Protein AF-A0A520EHG7-F1 (afdb_monomer_lite)

Secondary structure (DSSP, 8-state):
--HHHHHHHHHHHHHHHHHHHHHHHHHHHHHHHHHHHHHTTTHHHHHHHT-TTTHHHHHHHHHHHHHSTTSHHHHHHSTTSHHHHHHSTTSHHHHHHSTT-HHHHHHSTT-HHHHHHSTTSHHHHHHSTT-HHHHHHSTTSHHHHHHSTT-HHHHHHSTT-HHHHHHSTT-HHHHHHSTT-HHHHHHHHTT-

Structure (mmCIF, N/CA/C/O backbone):
data_AF-A0A520EHG7-F1
#
_entry.id   AF-A0A520EHG7-F1
#
loop_
_atom_site.group_PDB
_atom_site.id
_atom_site.type_symbol
_atom_site.label_atom_id
_atom_site.label_alt_id
_atom_site.label_comp_id
_atom_site.label_asym_id
_atom_site.label_entity_id
_atom_site.label_seq_id
_atom_site.pdbx_PDB_ins_code
_atom_site.Cartn_x
_atom_site.Cartn_y
_atom_site.Cartn_z
_atom_site.occupancy
_atom_site.B_iso_or_equiv
_atom_site.auth_seq_id
_atom_site.auth_comp_id
_atom_site.auth_asym_id
_atom_site.auth_atom_id
_atom_site.pdbx_PDB_model_num
ATOM 1 N N . MET A 1 1 ? 70.440 4.281 -5.803 1.00 51.75 1 MET A N 1
ATOM 2 C CA . MET A 1 1 ? 68.979 4.347 -5.574 1.00 51.75 1 MET A CA 1
ATOM 3 C C . MET A 1 1 ? 68.417 2.940 -5.574 1.00 51.75 1 MET A C 1
ATOM 5 O O . MET A 1 1 ? 68.637 2.225 -6.543 1.00 51.75 1 MET A O 1
ATOM 9 N N . ASN A 1 2 ? 67.761 2.521 -4.491 1.00 54.47 2 ASN A N 1
ATOM 10 C CA . ASN A 1 2 ? 67.258 1.156 -4.351 1.00 54.47 2 ASN A CA 1
ATOM 11 C C . ASN A 1 2 ? 65.838 1.064 -4.949 1.00 54.47 2 ASN A C 1
ATOM 13 O O . ASN A 1 2 ? 64.861 1.441 -4.308 1.00 54.47 2 ASN A O 1
ATOM 17 N N . TRP A 1 3 ? 65.739 0.635 -6.211 1.00 55.28 3 TRP A N 1
ATOM 18 C CA . TRP A 1 3 ? 64.500 0.620 -7.011 1.00 55.28 3 TRP A CA 1
ATOM 19 C C . TRP A 1 3 ? 63.417 -0.323 -6.459 1.00 55.28 3 TRP A C 1
ATOM 21 O O . TRP A 1 3 ? 62.228 -0.108 -6.677 1.00 55.28 3 TRP A O 1
ATOM 31 N N . VAL A 1 4 ? 63.813 -1.308 -5.651 1.00 60.25 4 VAL A N 1
ATOM 32 C CA . VAL A 1 4 ? 62.898 -2.218 -4.943 1.00 60.25 4 VAL A CA 1
ATOM 33 C C . VAL A 1 4 ? 62.058 -1.477 -3.891 1.00 60.25 4 VAL A C 1
ATOM 35 O O . VAL A 1 4 ? 60.888 -1.801 -3.676 1.00 60.25 4 VAL A O 1
ATOM 38 N N . SER A 1 5 ? 62.613 -0.429 -3.276 1.00 54.78 5 SER A N 1
ATOM 39 C CA . SER A 1 5 ? 61.904 0.403 -2.298 1.00 54.78 5 SER A CA 1
ATOM 40 C C . SER A 1 5 ? 60.810 1.254 -2.949 1.00 54.78 5 SER A C 1
ATOM 42 O O . SER A 1 5 ? 59.787 1.507 -2.323 1.00 54.78 5 SER A O 1
ATOM 44 N N . ALA A 1 6 ? 60.998 1.659 -4.212 1.00 57.53 6 ALA A N 1
ATOM 45 C CA . ALA A 1 6 ? 60.010 2.429 -4.969 1.00 57.53 6 ALA A CA 1
ATOM 46 C C . ALA A 1 6 ? 58.801 1.576 -5.386 1.00 57.53 6 ALA A C 1
ATOM 48 O O . ALA A 1 6 ? 57.673 2.055 -5.371 1.00 57.53 6 ALA A O 1
ATOM 49 N N . ILE A 1 7 ? 59.026 0.296 -5.698 1.00 60.66 7 ILE A N 1
ATOM 50 C CA . ILE A 1 7 ? 57.971 -0.626 -6.147 1.00 60.66 7 ILE A CA 1
ATOM 51 C C . ILE A 1 7 ? 57.133 -1.152 -4.967 1.00 60.66 7 ILE A C 1
ATOM 53 O O . ILE A 1 7 ? 55.943 -1.408 -5.118 1.00 60.66 7 ILE A O 1
ATOM 57 N N . THR A 1 8 ? 57.720 -1.285 -3.774 1.00 58.44 8 THR A N 1
ATOM 58 C CA . THR A 1 8 ? 57.039 -1.850 -2.587 1.00 58.44 8 THR A CA 1
ATOM 59 C C . THR A 1 8 ? 56.451 -0.801 -1.636 1.00 58.44 8 THR A C 1
ATOM 61 O O . THR A 1 8 ? 55.741 -1.153 -0.693 1.00 58.44 8 THR A O 1
ATOM 64 N N . LEU A 1 9 ? 56.695 0.488 -1.897 1.00 58.47 9 LEU A N 1
ATOM 65 C CA . LEU A 1 9 ? 56.133 1.625 -1.157 1.00 58.47 9 LEU A CA 1
ATOM 66 C C . LEU A 1 9 ? 54.590 1.617 -1.084 1.00 58.47 9 LEU A C 1
ATOM 68 O O . LEU A 1 9 ? 54.068 1.773 0.021 1.00 58.47 9 LEU A O 1
ATOM 72 N N . PRO A 1 10 ? 53.845 1.360 -2.182 1.00 59.03 10 PRO A N 1
ATOM 73 C CA . PRO A 1 10 ? 52.381 1.302 -2.143 1.00 59.03 10 PRO A CA 1
ATOM 74 C C . PRO A 1 10 ? 51.870 0.125 -1.308 1.00 59.03 10 PRO A C 1
ATOM 76 O O . PRO A 1 10 ? 50.911 0.263 -0.556 1.00 59.03 10 PRO A O 1
ATOM 79 N N . ALA A 1 11 ? 52.548 -1.023 -1.391 1.00 59.59 11 ALA A N 1
ATOM 80 C CA . ALA A 1 11 ? 52.178 -2.222 -0.646 1.00 59.59 11 ALA A CA 1
ATOM 81 C C . ALA A 1 11 ? 52.409 -2.056 0.866 1.00 59.59 11 ALA A C 1
ATOM 83 O O . ALA A 1 11 ? 51.578 -2.481 1.663 1.00 59.59 11 ALA A O 1
ATOM 84 N N . ARG A 1 12 ? 53.501 -1.395 1.277 1.00 57.28 12 ARG A N 1
ATOM 85 C CA . ARG A 1 12 ? 53.773 -1.101 2.696 1.00 57.28 12 ARG A CA 1
ATOM 86 C C . ARG A 1 12 ? 52.853 -0.026 3.266 1.00 57.28 12 ARG A C 1
ATOM 88 O O . ARG A 1 12 ? 52.431 -0.157 4.410 1.00 57.28 12 ARG A O 1
ATOM 95 N N . ALA A 1 13 ? 52.510 0.990 2.474 1.00 60.53 13 ALA A N 1
ATOM 96 C CA . ALA A 1 13 ? 51.496 1.969 2.854 1.00 60.53 13 ALA A CA 1
ATOM 97 C C . ALA A 1 13 ? 50.113 1.309 2.998 1.00 60.53 13 ALA A C 1
ATOM 99 O O . ALA A 1 13 ? 49.430 1.534 3.992 1.00 60.53 13 ALA A O 1
ATOM 100 N N . GLY A 1 14 ? 49.737 0.429 2.063 1.00 59.81 14 GLY A N 1
ATOM 101 C CA . GLY A 1 14 ? 48.492 -0.338 2.130 1.00 59.81 14 GLY A CA 1
ATOM 102 C C . GLY A 1 14 ? 48.426 -1.288 3.329 1.00 59.81 14 GLY A C 1
ATOM 103 O O . GLY A 1 14 ? 47.392 -1.362 3.985 1.00 59.81 14 GLY A O 1
ATOM 104 N N . LEU A 1 15 ? 49.532 -1.958 3.667 1.00 62.88 15 LEU A N 1
ATOM 105 C CA . LEU A 1 15 ? 49.604 -2.854 4.825 1.00 62.88 15 LEU A CA 1
ATOM 106 C C . LEU A 1 15 ? 49.505 -2.094 6.159 1.00 62.88 15 LEU A C 1
ATOM 108 O O . LEU A 1 15 ? 48.773 -2.524 7.042 1.00 62.88 15 LEU A O 1
ATOM 112 N N . ALA A 1 16 ? 50.158 -0.935 6.287 1.00 62.94 16 ALA A N 1
ATOM 113 C CA . ALA A 1 16 ? 50.050 -0.100 7.487 1.00 62.94 16 ALA A CA 1
ATOM 114 C C . ALA A 1 16 ? 48.622 0.439 7.701 1.00 62.94 16 ALA A C 1
ATOM 116 O O . ALA A 1 16 ? 48.133 0.491 8.828 1.00 62.94 16 ALA A O 1
ATOM 117 N N . ILE A 1 17 ? 47.927 0.799 6.616 1.00 60.31 17 ILE A N 1
ATOM 118 C CA . ILE A 1 17 ? 46.518 1.218 6.662 1.00 60.31 17 ILE A CA 1
ATOM 119 C C . ILE A 1 17 ? 45.611 0.031 7.025 1.00 60.31 17 ILE A C 1
ATOM 121 O O . ILE A 1 17 ? 44.672 0.192 7.805 1.00 60.31 17 ILE A O 1
ATOM 125 N N . ALA A 1 18 ? 45.906 -1.169 6.516 1.00 66.75 18 ALA A N 1
ATOM 126 C CA . ALA A 1 18 ? 45.165 -2.383 6.853 1.00 66.75 18 ALA A CA 1
ATOM 127 C C . ALA A 1 18 ? 45.317 -2.768 8.335 1.00 66.75 18 ALA A C 1
ATOM 129 O O . ALA A 1 18 ? 44.324 -3.099 8.977 1.00 66.75 18 ALA A O 1
ATOM 130 N N . GLU A 1 19 ? 46.518 -2.661 8.910 1.00 62.53 19 GLU A N 1
ATOM 131 C CA . GLU A 1 19 ? 46.744 -2.912 10.342 1.00 62.53 19 GLU A CA 1
ATOM 132 C C . GLU A 1 19 ? 45.990 -1.910 11.230 1.00 62.53 19 GLU A C 1
ATOM 134 O O . GLU A 1 19 ? 45.393 -2.300 12.235 1.00 62.53 19 GLU A O 1
ATOM 139 N N . GLN A 1 20 ? 45.919 -0.634 10.833 1.00 62.53 20 GLN A N 1
ATOM 140 C CA . GLN A 1 20 ? 45.105 0.355 11.548 1.00 62.53 20 GLN A CA 1
ATOM 141 C C . GLN A 1 20 ? 43.602 0.067 11.449 1.00 62.53 20 GLN A C 1
ATOM 143 O O . GLN A 1 20 ? 42.885 0.204 12.442 1.00 62.53 20 GLN A O 1
ATOM 148 N N . ALA A 1 21 ? 43.119 -0.380 10.287 1.00 62.81 21 ALA A N 1
ATOM 149 C CA . ALA A 1 21 ? 41.724 -0.778 10.111 1.00 62.81 21 ALA A CA 1
ATOM 150 C C . ALA A 1 21 ? 41.363 -2.011 10.958 1.00 62.81 21 ALA A C 1
ATOM 152 O O . ALA A 1 21 ? 40.279 -2.061 11.541 1.00 62.81 21 ALA A O 1
ATOM 153 N N . ILE A 1 22 ? 42.285 -2.971 11.088 1.00 74.19 22 ILE A N 1
ATOM 154 C CA . ILE A 1 22 ? 42.120 -4.154 11.944 1.00 74.19 22 ILE A CA 1
ATOM 155 C C . ILE A 1 22 ? 42.059 -3.752 13.422 1.00 74.19 22 ILE A C 1
ATOM 157 O O . ILE A 1 22 ? 41.182 -4.233 14.130 1.00 74.19 22 ILE A O 1
ATOM 161 N N . GLY A 1 23 ? 42.895 -2.818 13.885 1.00 74.44 23 GLY A N 1
ATOM 162 C CA . GLY A 1 23 ? 42.836 -2.330 15.269 1.00 74.44 23 GLY A CA 1
ATOM 163 C C . GLY A 1 23 ? 41.493 -1.675 15.624 1.00 74.44 23 GLY A C 1
ATOM 164 O O . GLY A 1 23 ? 40.934 -1.927 16.691 1.00 74.44 23 GLY A O 1
ATOM 165 N N . VAL A 1 24 ? 40.918 -0.887 14.708 1.00 70.44 24 VAL A N 1
ATOM 166 C CA . VAL A 1 24 ? 39.576 -0.298 14.884 1.00 70.44 24 VAL A CA 1
ATOM 167 C C . VAL A 1 24 ? 38.491 -1.377 14.861 1.00 70.44 24 VAL A C 1
ATOM 169 O O . VAL A 1 24 ? 37.557 -1.330 15.665 1.00 70.44 24 VAL A O 1
ATOM 172 N N . ALA A 1 25 ? 38.626 -2.378 13.989 1.00 70.25 25 ALA A N 1
ATOM 173 C CA . ALA A 1 25 ? 37.713 -3.513 13.932 1.00 70.25 25 ALA A CA 1
ATOM 174 C C . ALA A 1 25 ? 37.771 -4.369 15.206 1.00 70.25 25 ALA A C 1
ATOM 176 O O . ALA A 1 25 ? 36.729 -4.821 15.670 1.00 70.25 25 ALA A O 1
ATOM 177 N N . GLU A 1 26 ? 38.941 -4.554 15.818 1.00 75.81 26 GLU A N 1
ATOM 178 C CA . GLU A 1 26 ? 39.079 -5.265 17.092 1.00 75.81 26 GLU A CA 1
ATOM 179 C C . GLU A 1 26 ? 38.458 -4.493 18.254 1.00 75.81 26 GLU A C 1
ATOM 181 O O . GLU A 1 26 ? 37.798 -5.102 19.093 1.00 75.81 26 GLU A O 1
ATOM 186 N N . VAL A 1 27 ? 38.582 -3.163 18.286 1.00 80.00 27 VAL A N 1
ATOM 187 C CA . VAL A 1 27 ? 37.887 -2.328 19.280 1.00 80.00 27 VAL A CA 1
ATOM 188 C C . VAL A 1 27 ? 36.375 -2.419 19.089 1.00 80.00 27 VAL A C 1
ATOM 190 O O . VAL A 1 27 ? 35.650 -2.601 20.065 1.00 80.00 27 VAL A O 1
ATOM 193 N N . ALA A 1 28 ? 35.895 -2.366 17.845 1.00 70.50 28 ALA A N 1
ATOM 194 C CA . ALA A 1 28 ? 34.486 -2.578 17.528 1.00 70.50 28 ALA A CA 1
ATOM 195 C C . ALA A 1 28 ? 34.026 -3.993 17.913 1.00 70.50 28 ALA A C 1
ATOM 197 O O . ALA A 1 28 ? 32.944 -4.173 18.464 1.00 70.50 28 ALA A O 1
ATOM 198 N N . LEU A 1 29 ? 34.849 -5.017 17.694 1.00 75.44 29 LEU A N 1
ATOM 199 C CA . LEU A 1 29 ? 34.537 -6.391 18.074 1.00 75.44 29 LEU A CA 1
ATOM 200 C C . LEU A 1 29 ? 34.565 -6.573 19.596 1.00 75.44 29 LEU A C 1
ATOM 202 O O . LEU A 1 29 ? 33.752 -7.325 20.127 1.00 75.44 29 LEU A O 1
ATOM 206 N N . ALA A 1 30 ? 35.447 -5.877 20.312 1.00 73.69 30 ALA A N 1
ATOM 207 C CA . ALA A 1 30 ? 35.525 -5.884 21.767 1.00 73.69 30 ALA A CA 1
ATOM 208 C C . ALA A 1 30 ? 34.315 -5.183 22.395 1.00 73.69 30 ALA A C 1
ATOM 210 O O . ALA A 1 30 ? 33.718 -5.728 23.322 1.00 73.69 30 ALA A O 1
ATOM 211 N N . THR A 1 31 ? 33.885 -4.038 21.860 1.00 72.19 31 THR A N 1
ATOM 212 C CA . THR A 1 31 ? 32.650 -3.369 22.297 1.00 72.19 31 THR A CA 1
ATOM 213 C C . THR A 1 31 ? 31.422 -4.196 21.947 1.00 72.19 31 THR A C 1
ATOM 215 O O . THR A 1 31 ? 30.539 -4.338 22.787 1.00 72.19 31 THR A O 1
ATOM 218 N N . THR A 1 32 ? 31.400 -4.843 20.780 1.00 74.62 32 THR A N 1
ATOM 219 C CA . THR A 1 32 ? 30.328 -5.775 20.404 1.00 74.62 32 THR A CA 1
ATOM 220 C C . THR A 1 32 ? 30.314 -6.990 21.323 1.00 74.62 32 THR A C 1
ATOM 222 O O . THR A 1 32 ? 29.255 -7.357 21.806 1.00 74.62 32 THR A O 1
ATOM 225 N N . ARG A 1 33 ? 31.464 -7.595 21.652 1.00 70.81 33 ARG A N 1
ATOM 226 C CA . ARG A 1 33 ? 31.552 -8.702 22.619 1.00 70.81 33 ARG A CA 1
ATOM 227 C C . ARG A 1 33 ? 31.193 -8.268 24.030 1.00 70.81 33 ARG A C 1
ATOM 229 O O . ARG A 1 33 ? 30.622 -9.071 24.749 1.00 70.81 33 ARG A O 1
ATOM 236 N N . MET A 1 34 ? 31.485 -7.037 24.436 1.00 72.38 34 MET A N 1
ATOM 237 C CA . MET A 1 34 ? 31.111 -6.519 25.752 1.00 72.38 34 MET A CA 1
ATOM 238 C C . MET A 1 34 ? 29.613 -6.201 25.827 1.00 72.38 34 MET A C 1
ATOM 240 O O . MET A 1 34 ? 28.974 -6.533 26.825 1.00 72.38 34 MET A O 1
ATOM 244 N N . ALA A 1 35 ? 29.036 -5.663 24.749 1.00 65.31 35 ALA A N 1
ATOM 245 C CA . ALA A 1 35 ? 27.597 -5.487 24.554 1.00 65.31 35 ALA A CA 1
ATOM 246 C C . ALA A 1 35 ? 26.870 -6.837 24.464 1.00 65.31 35 ALA A C 1
ATOM 248 O O . ALA A 1 35 ? 25.775 -7.002 24.990 1.00 65.31 35 ALA A O 1
ATOM 249 N N . LEU A 1 36 ? 27.507 -7.836 23.852 1.00 65.00 36 LEU A N 1
ATOM 250 C CA . LEU A 1 36 ? 26.997 -9.195 23.766 1.00 65.00 36 LEU A CA 1
ATOM 251 C C . LEU A 1 36 ? 27.250 -9.976 25.052 1.00 65.00 36 LEU A C 1
ATOM 253 O O . LEU A 1 36 ? 26.494 -10.880 25.315 1.00 65.00 36 LEU A O 1
ATOM 257 N N . ALA A 1 37 ? 28.240 -9.653 25.882 1.00 61.59 37 ALA A N 1
ATOM 258 C CA . ALA A 1 37 ? 28.426 -10.256 27.204 1.00 61.59 37 ALA A CA 1
ATOM 259 C C . ALA A 1 37 ? 27.422 -9.681 28.213 1.00 61.59 37 ALA A C 1
ATOM 261 O O . ALA A 1 37 ? 26.859 -10.418 29.019 1.00 61.59 37 ALA A O 1
ATOM 262 N N . THR A 1 38 ? 27.119 -8.384 28.110 1.00 60.75 38 THR A N 1
ATOM 263 C CA . THR A 1 38 ? 25.999 -7.760 28.833 1.00 60.75 38 THR A CA 1
ATOM 264 C C . THR A 1 38 ? 24.645 -8.252 28.301 1.00 60.75 38 THR A C 1
ATOM 266 O O . THR A 1 38 ? 23.749 -8.540 29.096 1.00 60.75 38 THR A O 1
ATOM 269 N N . GLY A 1 39 ? 24.527 -8.477 26.987 1.00 51.03 39 GLY A N 1
ATOM 270 C CA . GLY A 1 39 ? 23.377 -9.087 26.308 1.00 51.03 39 GLY A CA 1
ATOM 271 C C . GLY A 1 39 ? 23.295 -10.621 26.374 1.00 51.03 39 GLY A C 1
ATOM 272 O O . GLY A 1 39 ? 22.226 -11.177 26.143 1.00 51.03 39 GLY A O 1
ATOM 273 N N . ALA A 1 40 ? 24.367 -11.329 26.743 1.00 49.19 40 ALA A N 1
ATOM 274 C CA . ALA A 1 40 ? 24.420 -12.790 26.892 1.00 49.19 40 ALA A CA 1
ATOM 275 C C . ALA A 1 40 ? 23.697 -13.248 28.158 1.00 49.19 40 ALA A C 1
ATOM 277 O O . ALA A 1 40 ? 23.303 -14.413 28.250 1.00 49.19 40 ALA A O 1
ATOM 278 N N . SER A 1 41 ? 23.378 -12.310 29.051 1.00 50.66 41 SER A N 1
ATOM 279 C CA . SER A 1 41 ? 22.285 -12.452 30.015 1.00 50.66 41 SER A CA 1
ATOM 280 C C . SER A 1 41 ? 20.964 -12.873 29.335 1.00 50.66 41 SER A C 1
ATOM 282 O O . SER A 1 41 ? 20.152 -13.556 29.948 1.00 50.66 41 SER A O 1
ATOM 284 N N . GLY A 1 42 ? 20.767 -12.541 28.052 1.00 50.22 42 GLY A N 1
ATOM 285 C CA . GLY A 1 42 ? 19.658 -12.989 27.200 1.00 50.22 42 GLY A CA 1
ATOM 286 C C . GLY A 1 42 ? 19.883 -14.335 26.492 1.00 50.22 42 GLY A C 1
ATOM 287 O O . GLY A 1 42 ? 18.917 -15.043 26.217 1.00 50.22 42 GLY A O 1
ATOM 288 N N . THR A 1 43 ? 21.132 -14.768 26.268 1.00 47.09 43 THR A N 1
ATOM 289 C CA . THR A 1 43 ? 21.425 -16.125 25.748 1.00 47.09 43 THR A CA 1
ATOM 290 C C . THR A 1 43 ? 21.258 -17.223 26.806 1.00 47.09 43 THR A C 1
ATOM 292 O O . THR A 1 43 ? 20.990 -18.372 26.467 1.00 47.09 43 THR A O 1
ATOM 295 N N . ALA A 1 44 ? 21.286 -16.868 28.095 1.00 52.31 44 ALA A N 1
ATOM 296 C CA . ALA A 1 44 ? 20.805 -17.741 29.168 1.00 52.31 44 ALA A CA 1
ATOM 297 C C . ALA A 1 44 ? 19.275 -17.972 29.108 1.00 52.31 44 ALA A C 1
ATOM 299 O O . ALA A 1 44 ? 18.768 -18.942 29.672 1.00 52.31 44 ALA A O 1
ATOM 300 N N . GLY A 1 45 ? 18.535 -17.106 28.403 1.00 53.31 45 GLY A N 1
ATOM 301 C CA . GLY A 1 45 ? 17.089 -17.215 28.201 1.00 53.31 45 GLY A CA 1
ATOM 302 C C . GLY A 1 45 ? 16.699 -18.298 27.196 1.00 53.31 45 GLY A C 1
ATOM 303 O O . GLY A 1 45 ? 15.774 -19.060 27.456 1.00 53.31 45 GLY A O 1
ATOM 304 N N . VAL A 1 46 ? 17.435 -18.453 26.087 1.00 52.62 46 VAL A N 1
ATOM 305 C CA . VAL A 1 46 ? 17.111 -19.462 25.052 1.00 52.62 46 VAL A CA 1
ATOM 306 C C . VAL A 1 46 ? 17.355 -20.902 25.509 1.00 52.62 46 VAL A C 1
ATOM 308 O O . VAL A 1 46 ? 16.596 -21.793 25.139 1.00 52.62 46 VAL A O 1
ATOM 311 N N . ALA A 1 47 ? 18.336 -21.135 26.386 1.00 53.84 47 ALA A N 1
ATOM 312 C CA . ALA A 1 47 ? 18.543 -22.444 27.013 1.00 53.84 47 ALA A CA 1
ATOM 313 C C . ALA A 1 47 ? 17.466 -22.777 28.066 1.00 53.84 47 ALA A C 1
ATOM 315 O O . ALA A 1 47 ? 17.164 -23.944 28.305 1.00 53.84 47 ALA A O 1
ATOM 316 N N . SER A 1 48 ? 16.860 -21.761 28.683 1.00 52.97 48 SER A N 1
ATOM 317 C CA . SER A 1 48 ? 15.820 -21.929 29.702 1.00 52.97 48 SER A CA 1
ATOM 318 C C . SER A 1 48 ? 14.395 -21.954 29.119 1.00 52.97 48 SER A C 1
ATOM 320 O O . SER A 1 48 ? 13.519 -22.613 29.677 1.00 52.97 48 SER A O 1
ATOM 322 N N . LEU A 1 49 ? 14.185 -21.388 27.925 1.00 53.72 49 LEU A N 1
ATOM 323 C CA . LEU A 1 49 ? 12.995 -21.602 27.086 1.00 53.72 49 LEU A CA 1
ATOM 324 C C . LEU A 1 49 ? 12.785 -23.086 26.722 1.00 53.72 49 LEU A C 1
ATOM 326 O O . LEU A 1 49 ? 11.649 -23.525 26.576 1.00 53.72 49 LEU A O 1
ATOM 330 N N . ALA A 1 50 ? 13.863 -23.873 26.634 1.00 55.84 50 ALA A N 1
ATOM 331 C CA . ALA A 1 50 ? 13.806 -25.321 26.418 1.00 55.84 50 ALA A CA 1
ATOM 332 C C . ALA A 1 50 ? 13.521 -26.129 27.704 1.00 55.84 50 ALA A C 1
ATOM 334 O O . ALA A 1 50 ? 13.298 -27.338 27.635 1.00 55.84 50 ALA A O 1
ATOM 335 N N . ASN A 1 51 ? 13.526 -25.488 28.880 1.00 53.34 51 ASN A N 1
ATOM 336 C CA . ASN A 1 51 ? 13.275 -26.140 30.160 1.00 53.34 51 ASN A CA 1
ATOM 337 C C . ASN A 1 51 ? 11.841 -25.827 30.642 1.00 53.34 51 ASN A C 1
ATOM 339 O O . ASN A 1 51 ? 11.593 -24.735 31.159 1.00 53.34 51 ASN A O 1
ATOM 343 N N . PRO A 1 52 ? 10.883 -26.769 30.550 1.00 56.00 52 PRO A N 1
ATOM 344 C CA . PRO A 1 52 ? 9.461 -26.503 30.803 1.00 56.00 52 PRO A CA 1
ATOM 345 C C . PRO A 1 52 ? 9.139 -26.100 32.254 1.00 56.00 52 PRO A C 1
ATOM 347 O O . PRO A 1 52 ? 8.047 -25.610 32.525 1.00 56.00 52 PRO A O 1
ATOM 350 N N . ARG A 1 53 ? 10.080 -26.276 33.195 1.00 57.03 53 ARG A N 1
ATOM 351 C CA . ARG A 1 53 ? 9.945 -25.836 34.597 1.00 57.03 53 ARG A CA 1
ATOM 352 C C . ARG A 1 53 ? 10.532 -24.447 34.887 1.00 57.03 53 ARG A C 1
ATOM 354 O O . ARG A 1 53 ? 10.166 -23.853 35.893 1.00 57.03 53 ARG A O 1
ATOM 361 N N . GLY A 1 54 ? 11.436 -23.946 34.041 1.00 59.34 54 GLY A N 1
ATOM 362 C CA . GLY A 1 54 ? 12.104 -22.645 34.209 1.00 59.34 54 GLY A CA 1
ATOM 363 C C . GLY A 1 54 ? 11.623 -21.576 33.224 1.00 59.34 54 GLY A C 1
ATOM 364 O O . GLY A 1 54 ? 11.562 -20.398 33.577 1.00 59.34 54 GLY A O 1
ATOM 365 N N . GLY A 1 55 ? 11.209 -21.991 32.023 1.00 68.81 55 GLY A N 1
ATOM 366 C CA . GLY A 1 55 ? 10.780 -21.096 30.952 1.00 68.81 55 GLY A CA 1
ATOM 367 C C . GLY A 1 55 ? 9.504 -20.320 31.269 1.00 68.81 55 GLY A C 1
ATOM 368 O O . GLY A 1 55 ? 9.407 -19.153 30.915 1.00 68.81 55 GLY A O 1
ATOM 369 N N . THR A 1 56 ? 8.548 -20.904 32.000 1.00 69.94 56 THR A N 1
ATOM 370 C CA . THR A 1 56 ? 7.301 -20.211 32.374 1.00 69.94 56 THR A CA 1
ATOM 371 C C . THR A 1 56 ? 7.547 -19.081 33.370 1.00 69.94 56 THR A C 1
ATOM 373 O O . THR A 1 56 ? 7.001 -17.995 33.197 1.00 69.94 56 THR A O 1
ATOM 376 N N . MET A 1 57 ? 8.417 -19.283 34.366 1.00 73.56 57 MET A N 1
ATOM 377 C CA . MET A 1 57 ? 8.797 -18.220 35.305 1.00 73.56 57 MET A CA 1
ATOM 378 C C . MET A 1 57 ? 9.622 -17.122 34.635 1.00 73.56 57 MET A C 1
ATOM 380 O O . MET A 1 57 ? 9.449 -15.955 34.968 1.00 73.56 57 MET A O 1
ATOM 384 N N . GLN A 1 58 ? 10.470 -17.465 33.666 1.00 74.62 58 GLN A N 1
ATOM 385 C CA . GLN A 1 58 ? 11.175 -16.466 32.863 1.00 74.62 58 GLN A CA 1
ATOM 386 C C . GLN A 1 58 ? 10.255 -15.699 31.915 1.00 74.62 58 GLN A C 1
ATOM 388 O O . GLN A 1 58 ? 10.419 -14.498 31.751 1.00 74.62 58 GLN A O 1
ATOM 393 N N . LEU A 1 59 ? 9.261 -16.361 31.324 1.00 75.38 59 LEU A N 1
ATOM 394 C CA . LEU A 1 59 ? 8.218 -15.698 30.545 1.00 75.38 59 LEU A CA 1
ATOM 395 C C . LEU A 1 59 ? 7.417 -14.745 31.430 1.00 75.38 59 LEU A C 1
ATOM 397 O O . LEU A 1 59 ? 7.170 -13.620 31.022 1.00 75.38 59 LEU A O 1
ATOM 401 N N . LEU A 1 60 ? 7.075 -15.151 32.654 1.00 78.62 60 LEU A N 1
ATOM 402 C CA . LEU A 1 60 ? 6.399 -14.300 33.635 1.00 78.62 60 LEU A CA 1
ATOM 403 C C . LEU A 1 60 ? 7.252 -13.093 34.044 1.00 78.62 60 LEU A C 1
ATOM 405 O O . LEU A 1 60 ? 6.733 -11.979 34.093 1.00 78.62 60 LEU A O 1
ATOM 409 N N . THR A 1 61 ? 8.553 -13.268 34.297 1.00 77.56 61 THR A N 1
ATOM 410 C CA . THR A 1 61 ? 9.434 -12.135 34.626 1.00 77.56 61 THR A CA 1
ATOM 411 C C . THR A 1 61 ? 9.672 -11.229 33.425 1.00 77.56 61 THR A C 1
ATOM 413 O O . THR A 1 61 ? 9.709 -10.012 33.584 1.00 77.56 61 THR A O 1
ATOM 416 N N . GLN A 1 62 ? 9.775 -11.780 32.219 1.00 73.44 62 GLN A N 1
ATOM 417 C CA . GLN A 1 62 ? 9.951 -11.008 30.994 1.00 73.44 62 GLN A CA 1
ATOM 418 C C . GLN A 1 62 ? 8.669 -10.270 30.595 1.00 73.44 62 GLN A C 1
ATOM 420 O O . GLN A 1 62 ? 8.739 -9.109 30.201 1.00 73.44 62 GLN A O 1
ATOM 425 N N . LEU A 1 63 ? 7.501 -10.887 30.781 1.00 76.56 63 LEU A N 1
ATOM 426 C CA . LEU A 1 63 ? 6.205 -10.231 30.629 1.00 76.56 63 LEU A CA 1
ATOM 427 C C . LEU A 1 63 ? 6.068 -9.103 31.656 1.00 76.56 63 LEU A C 1
ATOM 429 O O . LEU A 1 63 ? 5.792 -7.976 31.264 1.00 76.56 63 LEU A O 1
ATOM 433 N N . GLY A 1 64 ? 6.389 -9.361 32.928 1.00 76.62 64 GLY A N 1
ATOM 434 C CA . GLY A 1 64 ? 6.392 -8.345 33.985 1.00 76.62 64 GLY A CA 1
ATOM 435 C C . GLY A 1 64 ? 7.332 -7.166 33.701 1.00 76.62 64 GLY A C 1
ATOM 436 O O . GLY A 1 64 ? 6.997 -6.022 33.991 1.00 76.62 64 GLY A O 1
ATOM 437 N N . GLN A 1 65 ? 8.482 -7.416 33.070 1.00 73.44 65 GLN A N 1
ATOM 438 C CA . GLN A 1 65 ? 9.407 -6.369 32.621 1.00 73.44 65 GLN A CA 1
ATOM 439 C C . GLN A 1 65 ? 8.937 -5.607 31.377 1.00 73.44 65 GLN A C 1
ATOM 441 O O . GLN A 1 65 ? 9.449 -4.524 31.101 1.00 73.44 65 GLN A O 1
ATOM 446 N N . LEU A 1 66 ? 8.042 -6.170 30.568 1.00 70.88 66 LEU A N 1
ATOM 447 C CA . LEU A 1 66 ? 7.479 -5.481 29.407 1.00 70.88 66 LEU A CA 1
ATOM 448 C C . LEU A 1 66 ? 6.262 -4.649 29.810 1.00 70.88 66 LEU A C 1
ATOM 450 O O . LEU A 1 66 ? 6.104 -3.539 29.304 1.00 70.88 66 LEU A O 1
ATOM 454 N N . THR A 1 67 ? 5.452 -5.155 30.743 1.00 73.12 67 THR A N 1
ATOM 455 C CA . THR A 1 67 ? 4.239 -4.505 31.256 1.00 73.12 67 THR A CA 1
ATOM 456 C C . THR A 1 67 ? 4.500 -3.503 32.378 1.00 73.12 67 THR A C 1
ATOM 458 O O . THR A 1 67 ? 3.563 -2.836 32.791 1.00 73.12 67 THR A O 1
ATOM 461 N N . SER A 1 68 ? 5.731 -3.379 32.885 1.00 75.75 68 SER A N 1
ATOM 462 C CA . SER A 1 68 ? 6.074 -2.349 33.876 1.00 75.75 68 SER A CA 1
ATOM 463 C C . SER A 1 68 ? 5.876 -0.937 33.314 1.00 75.75 68 SER A C 1
ATOM 465 O O . SER A 1 68 ? 6.264 -0.688 32.169 1.00 75.75 68 SER A O 1
ATOM 467 N N . ASP A 1 69 ? 5.369 -0.017 34.136 1.00 65.31 69 ASP A N 1
ATOM 468 C CA . ASP A 1 69 ? 4.910 1.328 33.745 1.00 65.31 69 ASP A CA 1
ATOM 469 C C . ASP A 1 69 ? 5.940 2.166 32.962 1.00 65.31 69 ASP A C 1
ATOM 471 O O . ASP A 1 69 ? 5.577 2.883 32.031 1.00 65.31 69 ASP A O 1
ATOM 475 N N . ASP A 1 70 ? 7.236 2.018 33.253 1.00 68.12 70 ASP A N 1
ATOM 476 C CA . ASP A 1 70 ? 8.322 2.766 32.596 1.00 68.12 70 ASP A CA 1
ATOM 477 C C . ASP A 1 70 ? 8.791 2.177 31.250 1.00 68.12 70 ASP A C 1
ATOM 479 O O . ASP A 1 70 ? 9.670 2.729 30.583 1.00 68.12 70 ASP A O 1
ATOM 483 N N . ARG A 1 71 ? 8.233 1.045 30.815 1.00 77.62 71 ARG A N 1
ATOM 484 C CA . ARG A 1 71 ? 8.620 0.343 29.576 1.00 77.62 71 ARG A CA 1
ATOM 485 C C . ARG A 1 71 ? 7.590 0.561 28.473 1.00 77.62 71 ARG A C 1
ATOM 487 O O . ARG A 1 71 ? 6.548 1.164 28.690 1.00 77.62 71 ARG A O 1
ATOM 494 N N . ALA A 1 72 ? 7.897 0.097 27.262 1.00 72.50 72 ALA A N 1
ATOM 495 C CA . ALA A 1 72 ? 7.091 0.382 26.076 1.00 72.50 72 ALA A CA 1
ATOM 496 C C . ALA A 1 72 ? 5.613 -0.029 26.218 1.00 72.50 72 ALA A C 1
ATOM 498 O O . ALA A 1 72 ? 4.751 0.767 25.858 1.00 72.50 72 ALA A O 1
ATOM 499 N N . LEU A 1 73 ? 5.305 -1.218 26.764 1.00 76.69 73 LEU A N 1
ATOM 500 C CA . LEU A 1 73 ? 3.905 -1.622 26.951 1.00 76.69 73 LEU A CA 1
ATOM 501 C C . LEU A 1 73 ? 3.268 -0.914 28.148 1.00 76.69 73 LEU A C 1
ATOM 503 O O . LEU A 1 73 ? 2.154 -0.430 27.998 1.00 76.69 73 LEU A O 1
ATOM 507 N N . GLY A 1 74 ? 3.960 -0.775 29.284 1.00 78.31 74 GLY A N 1
ATOM 508 C CA . GLY A 1 74 ? 3.431 -0.029 30.436 1.00 78.31 74 GLY A CA 1
ATOM 509 C C . GLY A 1 74 ? 3.093 1.428 30.096 1.00 78.31 74 GLY A C 1
ATOM 510 O O . GLY A 1 74 ? 1.984 1.887 30.347 1.00 78.31 74 GLY A O 1
ATOM 511 N N . ASN A 1 75 ? 3.972 2.127 29.374 1.00 79.38 75 ASN A N 1
ATOM 512 C CA . ASN A 1 75 ? 3.709 3.483 28.882 1.00 79.38 75 ASN A CA 1
ATOM 513 C C . ASN A 1 75 ? 2.607 3.559 27.821 1.00 79.38 75 ASN A C 1
ATOM 515 O O . ASN A 1 75 ? 2.027 4.626 27.616 1.00 79.38 75 ASN A O 1
ATOM 519 N N . ALA A 1 76 ? 2.361 2.468 27.102 1.00 80.56 76 ALA A N 1
ATOM 520 C CA . ALA A 1 76 ? 1.307 2.406 26.108 1.00 80.56 76 ALA A CA 1
ATOM 521 C C . ALA A 1 76 ? -0.064 2.129 26.750 1.00 80.56 76 ALA A C 1
ATOM 523 O O . ALA A 1 76 ? -1.054 2.705 26.299 1.00 80.56 76 ALA A O 1
ATOM 524 N N . LEU A 1 77 ? -0.083 1.299 27.799 1.00 78.62 77 LEU A N 1
ATOM 525 C CA . LEU A 1 77 ? -1.246 0.852 28.574 1.00 78.62 77 LEU A CA 1
ATOM 526 C C . LEU A 1 77 ? -1.650 1.803 29.709 1.00 78.62 77 LEU A C 1
ATOM 528 O O . LEU A 1 77 ? -2.760 1.677 30.213 1.00 78.62 77 LEU A O 1
ATOM 532 N N . LYS A 1 78 ? -0.776 2.724 30.133 1.00 82.88 78 LYS A N 1
ATOM 533 C CA . LYS A 1 78 ? -1.115 3.721 31.158 1.00 82.88 78 LYS A CA 1
ATOM 534 C C . LYS A 1 78 ? -2.309 4.578 30.740 1.00 82.88 78 LYS A C 1
ATOM 536 O O . LYS A 1 78 ? -2.521 4.810 29.550 1.00 82.88 78 LYS A O 1
ATOM 541 N N . GLU A 1 79 ? -3.004 5.129 31.729 1.00 77.69 79 GLU A N 1
ATOM 542 C CA . GLU A 1 79 ? -4.121 6.053 31.523 1.00 77.69 79 GLU A CA 1
ATOM 543 C C . GLU A 1 79 ? -3.686 7.270 30.679 1.00 77.69 79 GLU A C 1
ATOM 545 O O . GLU A 1 79 ? -2.666 7.916 30.948 1.00 77.69 79 GLU A O 1
ATOM 550 N N . GLY A 1 80 ? -4.410 7.539 29.591 1.00 78.12 80 GLY A N 1
ATOM 551 C CA . GLY A 1 80 ? -4.067 8.548 28.582 1.00 78.12 80 GLY A CA 1
ATOM 552 C C . GLY A 1 80 ? -2.952 8.140 27.605 1.00 78.12 80 GLY A C 1
ATOM 553 O O . GLY A 1 80 ? -2.574 8.920 26.721 1.00 78.12 80 GLY A O 1
ATOM 554 N N . GLY A 1 81 ? -2.423 6.923 27.727 1.00 84.62 81 GLY A N 1
ATOM 555 C CA . GLY A 1 81 ? -1.458 6.324 26.813 1.00 84.62 81 GLY A CA 1
ATOM 556 C C . GLY A 1 81 ? -2.016 6.126 25.395 1.00 84.62 81 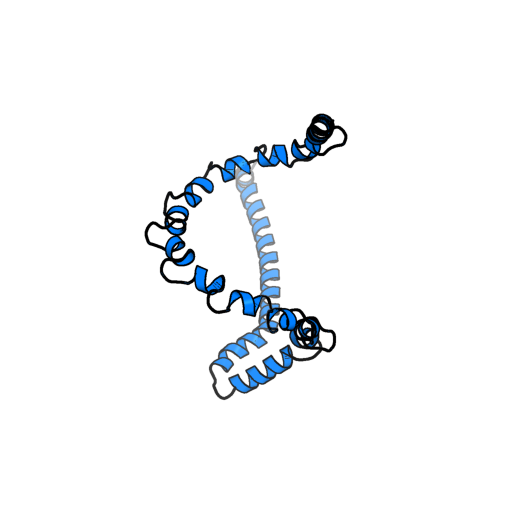GLY A C 1
ATOM 557 O O . GLY A 1 81 ? -3.213 6.272 25.141 1.00 84.62 81 GLY A O 1
ATOM 558 N N . PRO A 1 82 ? -1.158 5.852 24.399 1.00 85.69 82 PRO A N 1
ATOM 559 C CA . PRO A 1 82 ? -1.599 5.601 23.030 1.00 85.69 82 PRO A CA 1
ATOM 560 C C . PRO A 1 82 ? -2.517 4.376 22.898 1.00 85.69 82 PRO A C 1
ATOM 562 O O . PRO A 1 82 ? -3.495 4.472 22.163 1.00 85.69 82 PRO A O 1
ATOM 565 N N . LEU A 1 83 ? -2.256 3.259 23.596 1.00 84.12 83 LEU A N 1
ATOM 566 C CA . LEU A 1 83 ? -3.163 2.101 23.543 1.00 84.12 83 LEU A CA 1
ATOM 567 C C . LEU A 1 83 ? -4.452 2.382 24.308 1.00 84.12 83 LEU A C 1
ATOM 569 O O . LEU A 1 83 ? -5.521 2.061 23.801 1.00 84.12 83 LEU A O 1
ATOM 573 N N . ASP A 1 84 ? -4.355 3.042 25.462 1.00 83.62 84 ASP A N 1
ATOM 574 C CA . ASP A 1 84 ? -5.524 3.454 26.240 1.00 83.62 84 ASP A CA 1
ATOM 575 C C . ASP A 1 84 ? -6.466 4.340 25.406 1.00 83.62 84 ASP A C 1
ATOM 577 O O . ASP A 1 84 ? -7.648 4.054 25.294 1.00 83.62 84 ASP A O 1
ATOM 581 N N . ARG A 1 85 ? -5.946 5.324 24.658 1.00 84.75 85 ARG A N 1
ATOM 582 C CA . ARG A 1 85 ? -6.759 6.152 23.742 1.00 84.75 85 ARG A CA 1
ATOM 583 C C . ARG A 1 85 ? -7.312 5.405 22.526 1.00 84.75 85 ARG A C 1
ATOM 585 O O . ARG A 1 85 ? -8.360 5.785 22.007 1.00 84.75 85 ARG A O 1
ATOM 592 N N . LEU A 1 86 ? -6.604 4.392 22.028 1.00 88.25 86 LEU A N 1
ATOM 593 C CA . LEU A 1 86 ? -7.084 3.567 20.915 1.00 88.25 86 LEU A CA 1
ATOM 594 C C . LEU A 1 86 ? -8.255 2.674 21.342 1.00 88.25 86 LEU A C 1
ATOM 596 O O . LEU A 1 86 ? -9.183 2.501 20.550 1.00 88.25 86 LEU A O 1
ATOM 600 N N . LEU A 1 87 ? -8.185 2.133 22.562 1.00 86.38 87 LEU A N 1
ATOM 601 C CA . LEU A 1 87 ? -9.143 1.190 23.146 1.00 86.38 87 LEU A CA 1
ATOM 602 C C . LEU A 1 87 ? -10.235 1.861 23.990 1.00 86.38 87 LEU A C 1
ATOM 604 O O . LEU A 1 87 ? -11.224 1.211 24.318 1.00 86.38 87 LEU A O 1
ATOM 608 N N . ALA A 1 88 ? -10.070 3.136 24.346 1.00 85.69 88 ALA A N 1
ATOM 609 C CA . ALA A 1 88 ? -11.072 3.908 25.064 1.00 85.69 88 ALA A CA 1
ATOM 610 C C . ALA A 1 88 ? -12.395 3.965 24.291 1.00 85.69 88 ALA A C 1
ATOM 612 O O . ALA A 1 88 ? -12.431 3.884 23.061 1.00 85.69 88 ALA A O 1
ATOM 613 N N . GLN A 1 89 ? -13.486 4.180 25.025 1.00 81.50 89 GLN A N 1
ATOM 614 C CA . GLN A 1 89 ? -14.808 4.378 24.441 1.00 81.50 89 GLN A CA 1
ATOM 615 C C . GLN A 1 89 ? -14.807 5.610 23.519 1.00 81.50 89 GLN A C 1
ATOM 617 O O . GLN A 1 89 ? -14.344 6.690 23.892 1.00 81.50 89 GLN A O 1
ATOM 622 N N . GLY A 1 90 ? -15.282 5.442 22.287 1.00 79.50 90 GLY A N 1
ATOM 623 C CA . GLY A 1 90 ? -15.177 6.431 21.216 1.00 79.50 90 GLY A CA 1
ATOM 624 C C . GLY A 1 90 ? -13.778 6.565 20.597 1.00 79.50 90 GLY A C 1
ATOM 625 O O . GLY A 1 90 ? -13.573 7.468 19.775 1.00 79.50 90 GLY A O 1
ATOM 626 N N . GLY A 1 91 ? -12.831 5.700 20.970 1.00 85.56 91 GLY A N 1
ATOM 627 C CA . GLY A 1 91 ? -11.501 5.559 20.382 1.00 85.56 91 GLY A CA 1
ATOM 628 C C . GLY A 1 91 ? -11.531 4.922 18.991 1.00 85.56 91 GLY A C 1
ATOM 629 O O . GLY A 1 91 ? -12.584 4.585 18.453 1.00 85.56 91 GLY A O 1
ATOM 630 N N . VAL A 1 92 ? -10.362 4.780 18.364 1.00 89.00 92 VAL A N 1
ATOM 631 C CA . VAL A 1 92 ? -10.271 4.269 16.982 1.00 89.00 92 VAL A CA 1
ATOM 632 C C . VAL A 1 92 ? -10.762 2.828 16.895 1.00 89.00 92 VAL A C 1
ATOM 634 O O . VAL A 1 92 ? -11.522 2.508 15.988 1.00 89.00 92 VAL A O 1
ATOM 637 N N . VAL A 1 93 ? -10.358 1.968 17.833 1.00 87.56 93 VAL A N 1
ATOM 638 C CA . VAL A 1 93 ? -10.766 0.557 17.827 1.00 87.56 93 VAL A CA 1
ATOM 639 C C . VAL A 1 93 ? -12.266 0.446 18.076 1.00 87.56 93 VAL A C 1
ATOM 641 O O . VAL A 1 93 ? -12.944 -0.261 17.336 1.00 87.56 93 VAL A O 1
ATOM 644 N N . ASP A 1 94 ? -12.793 1.207 19.036 1.00 85.62 94 ASP A N 1
ATOM 645 C CA . ASP A 1 94 ? -14.224 1.244 19.348 1.00 85.62 94 ASP A CA 1
ATOM 646 C C . ASP A 1 94 ? -15.059 1.681 18.130 1.00 85.62 94 ASP A C 1
ATOM 648 O O . ASP A 1 94 ? -15.983 0.986 17.736 1.00 85.62 94 ASP A O 1
ATOM 652 N N . ARG A 1 95 ? -14.667 2.745 17.413 1.00 86.06 95 ARG A N 1
ATOM 653 C CA . ARG A 1 95 ? -15.366 3.185 16.182 1.00 86.06 95 ARG A CA 1
ATOM 654 C C . ARG A 1 95 ? -15.242 2.217 15.010 1.00 86.06 95 ARG A C 1
ATOM 656 O O . ARG A 1 95 ? -16.108 2.176 14.142 1.00 86.06 95 ARG A O 1
ATOM 663 N N . LEU A 1 96 ? -14.120 1.509 14.916 1.00 89.31 96 LEU A N 1
ATOM 664 C CA . LEU A 1 96 ? -13.918 0.517 13.866 1.00 89.31 96 LEU A CA 1
ATOM 665 C C . LEU A 1 96 ? -14.780 -0.727 14.111 1.00 89.31 96 LEU A C 1
ATOM 667 O O . LEU A 1 96 ? -15.252 -1.308 13.137 1.00 89.31 96 LEU A O 1
ATOM 671 N N . THR A 1 97 ? -14.969 -1.107 15.379 1.00 85.69 97 THR A N 1
ATOM 672 C CA . THR A 1 97 ? -15.652 -2.339 15.821 1.00 85.69 97 THR A CA 1
ATOM 673 C C . THR A 1 97 ? -17.087 -2.133 16.313 1.00 85.69 97 THR A C 1
ATOM 675 O O . THR A 1 97 ? -17.759 -3.115 16.611 1.00 85.69 97 THR A O 1
ATOM 678 N N . SER A 1 98 ? -17.571 -0.891 16.392 1.00 85.38 98 SER A N 1
ATOM 679 C CA . SER A 1 98 ? -18.957 -0.582 16.754 1.00 85.38 98 SER A CA 1
ATOM 680 C C . SER A 1 98 ? -19.952 -1.156 15.741 1.00 85.38 98 SER A C 1
ATOM 682 O O . SER A 1 98 ? -19.591 -1.426 14.593 1.00 85.38 98 SER A O 1
ATOM 684 N N . GLU A 1 99 ? -21.230 -1.252 16.126 1.00 78.81 99 GLU A N 1
ATOM 685 C CA . GLU A 1 99 ? -22.317 -1.452 15.157 1.00 78.81 99 GLU A CA 1
ATOM 686 C C . GLU A 1 99 ? -22.225 -0.382 14.054 1.00 78.81 99 GLU A C 1
ATOM 688 O O . GLU A 1 99 ? -21.975 0.794 14.332 1.00 78.81 99 GLU A O 1
ATOM 693 N N . ASP A 1 100 ? -22.319 -0.817 12.795 1.00 77.44 100 ASP A N 1
ATOM 694 C CA . ASP A 1 100 ? -22.078 -0.016 11.581 1.00 77.44 100 ASP A CA 1
ATOM 695 C C . ASP A 1 100 ? -20.671 0.603 11.438 1.00 77.44 100 ASP A C 1
ATOM 697 O O . ASP A 1 100 ? -20.418 1.419 10.539 1.00 77.44 100 ASP A O 1
ATOM 701 N N . GLY A 1 101 ? -19.726 0.181 12.278 1.00 84.19 101 GLY A N 1
ATOM 702 C CA . GLY A 1 101 ? -18.315 0.524 12.181 1.00 84.19 101 GLY A CA 1
ATOM 703 C C . GLY A 1 101 ? -17.705 0.060 10.859 1.00 84.19 101 GLY A C 1
ATOM 704 O O . GLY A 1 101 ? -18.224 -0.808 10.151 1.00 84.19 101 GLY A O 1
ATOM 705 N N . THR A 1 102 ? -16.574 0.651 10.482 1.00 87.94 102 THR A N 1
ATOM 706 C CA . THR A 1 102 ? -15.942 0.357 9.189 1.00 87.94 102 THR A CA 1
ATOM 707 C C . THR A 1 102 ? -15.539 -1.110 9.059 1.00 87.94 102 THR A C 1
ATOM 709 O O . THR A 1 102 ? -15.637 -1.646 7.960 1.00 87.94 102 THR A O 1
ATOM 712 N N . LEU A 1 103 ? -15.110 -1.769 10.146 1.00 87.75 103 LEU A N 1
ATOM 713 C CA . LEU A 1 103 ? -14.784 -3.198 10.102 1.00 87.75 103 LEU A CA 1
ATOM 714 C C . LEU A 1 103 ? -16.042 -4.046 9.949 1.00 87.75 103 LEU A C 1
ATOM 716 O O . LEU A 1 103 ? -16.055 -4.916 9.084 1.00 87.75 103 LEU A O 1
ATOM 720 N N . GLU A 1 104 ? -17.100 -3.752 10.706 1.00 86.00 104 GLU A N 1
ATOM 721 C CA . GLU A 1 104 ? -18.376 -4.469 10.600 1.00 86.00 104 GLU A CA 1
ATOM 722 C C . GLU A 1 104 ? -18.942 -4.362 9.178 1.00 86.00 104 GLU A C 1
ATOM 724 O O . GLU A 1 104 ? -19.286 -5.362 8.565 1.00 86.00 104 GLU A O 1
ATOM 729 N N . ARG A 1 105 ? -18.924 -3.171 8.568 1.00 85.44 105 ARG A N 1
ATOM 730 C CA . ARG A 1 105 ? -19.376 -2.967 7.178 1.00 85.44 105 ARG A CA 1
ATOM 731 C C . ARG A 1 105 ? -18.499 -3.648 6.129 1.00 85.44 105 ARG A C 1
ATOM 733 O O . ARG A 1 105 ? -18.970 -3.930 5.029 1.00 85.44 105 ARG A O 1
ATOM 740 N N . LEU A 1 106 ? -17.212 -3.830 6.418 1.00 90.25 106 LEU A N 1
ATOM 741 C CA . LEU A 1 106 ? -16.287 -4.521 5.520 1.00 90.25 106 LEU A CA 1
ATOM 742 C C . LEU A 1 106 ? -16.483 -6.039 5.572 1.00 90.25 106 LEU A C 1
ATOM 744 O O . LEU A 1 106 ? -16.380 -6.689 4.529 1.00 90.25 106 LEU A O 1
ATOM 748 N N . LEU A 1 107 ? -16.742 -6.560 6.773 1.00 87.94 107 LEU A N 1
ATOM 749 C CA . LEU A 1 107 ? -16.863 -7.981 7.103 1.00 87.94 107 LEU A CA 1
ATOM 750 C C . LEU A 1 107 ? -18.309 -8.493 7.082 1.00 87.94 107 LEU A C 1
ATOM 752 O O . LEU A 1 107 ? -18.516 -9.700 7.189 1.00 87.94 107 LEU A O 1
ATOM 756 N N . SER A 1 108 ? -19.294 -7.603 6.953 1.00 87.56 108 SER A N 1
ATOM 757 C CA . SER A 1 108 ? -20.704 -7.971 6.902 1.00 87.56 108 SER A CA 1
ATOM 758 C C . SER A 1 108 ? -20.998 -8.894 5.714 1.00 87.56 108 SER A C 1
ATOM 760 O O . SER A 1 108 ? -20.288 -8.849 4.703 1.00 87.56 108 SER A O 1
ATOM 762 N N . PRO A 1 109 ? -22.058 -9.717 5.795 1.00 84.62 109 PRO A N 1
ATOM 763 C CA . PRO A 1 109 ? -22.463 -10.575 4.688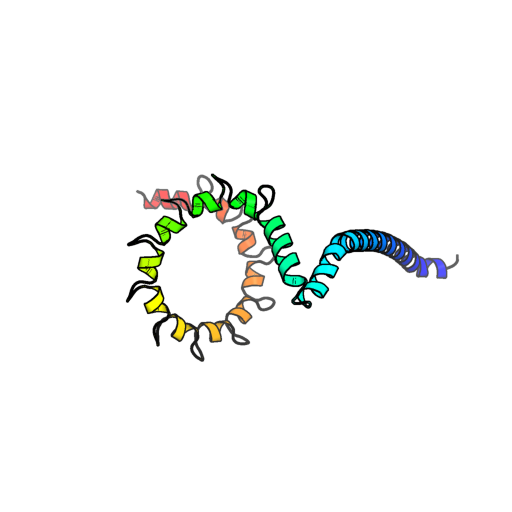 1.00 84.62 109 PRO A CA 1
ATOM 764 C C . PRO A 1 109 ? -22.721 -9.777 3.401 1.00 84.62 109 PRO A C 1
ATOM 766 O O . PRO A 1 109 ? -23.490 -8.814 3.391 1.00 84.62 109 PRO A O 1
ATOM 769 N N . GLY A 1 110 ? -22.077 -10.171 2.305 1.00 82.19 110 GLY A N 1
ATOM 770 C CA . GLY A 1 110 ? -22.071 -9.449 1.028 1.00 82.19 110 GLY A CA 1
ATOM 771 C C . GLY A 1 110 ? -21.161 -8.213 1.003 1.00 82.19 110 GLY A C 1
ATOM 772 O O . GLY A 1 110 ? -21.173 -7.454 0.029 1.00 82.19 110 GLY A O 1
ATOM 773 N N . GLY A 1 111 ? -20.375 -8.002 2.057 1.00 87.75 111 GLY A N 1
ATOM 774 C CA . GLY A 1 111 ? -19.442 -6.899 2.201 1.00 87.75 111 GLY A CA 1
ATOM 775 C C . GLY A 1 111 ? -18.266 -6.974 1.218 1.00 87.75 111 GLY A C 1
ATOM 776 O O . GLY A 1 111 ? -18.037 -7.989 0.550 1.00 87.75 111 GLY A O 1
ATOM 777 N N . PRO A 1 112 ? -17.481 -5.889 1.100 1.00 90.50 112 PRO A N 1
ATOM 778 C CA . PRO A 1 112 ? -16.330 -5.833 0.206 1.00 90.50 112 PRO A CA 1
ATOM 779 C C . PRO A 1 112 ? -15.324 -6.964 0.426 1.00 90.50 112 PRO A C 1
ATOM 781 O O . PRO A 1 112 ? -14.813 -7.496 -0.556 1.00 90.50 112 PRO A O 1
ATOM 784 N N . VAL A 1 113 ? -15.057 -7.349 1.679 1.00 90.19 113 VAL A N 1
ATOM 785 C CA . VAL A 1 113 ? -14.095 -8.417 1.996 1.00 90.19 113 VAL A CA 1
ATOM 786 C C . VAL A 1 113 ? -14.596 -9.757 1.467 1.00 90.19 113 VAL A C 1
ATOM 788 O O . VAL A 1 113 ? -13.862 -10.431 0.746 1.00 90.19 113 VAL A O 1
ATOM 791 N N . GLU A 1 114 ? -15.860 -10.098 1.730 1.00 88.50 114 GLU A N 1
ATOM 792 C CA . GLU A 1 114 ? -16.471 -11.322 1.207 1.00 88.50 114 GLU A CA 1
ATOM 793 C C . GLU A 1 114 ? -16.487 -11.323 -0.324 1.00 88.50 114 GLU A C 1
ATOM 795 O O . GLU A 1 114 ? -16.101 -12.310 -0.934 1.00 88.50 114 GLU A O 1
ATOM 800 N N . ARG A 1 115 ? -16.824 -10.204 -0.980 1.00 88.69 115 ARG A N 1
ATOM 801 C CA . ARG A 1 115 ? -16.828 -10.125 -2.452 1.00 88.69 115 ARG A CA 1
ATOM 802 C C . ARG A 1 115 ? -15.438 -10.282 -3.070 1.00 88.69 115 ARG A C 1
ATOM 804 O O . ARG A 1 115 ? -15.320 -10.797 -4.179 1.00 88.69 115 ARG A O 1
ATOM 811 N N . ILE A 1 116 ? -14.399 -9.786 -2.399 1.00 92.25 116 ILE A N 1
ATOM 812 C CA . ILE A 1 116 ? -13.015 -9.910 -2.866 1.00 92.25 116 ILE A CA 1
ATOM 813 C C . ILE A 1 116 ? -12.541 -11.365 -2.732 1.00 92.25 116 ILE A C 1
ATOM 815 O O . ILE A 1 116 ? -11.905 -11.860 -3.662 1.00 92.25 116 ILE A O 1
ATOM 819 N N . LEU A 1 117 ? -12.866 -12.020 -1.612 1.00 89.50 117 LEU A N 1
ATOM 820 C CA . LEU A 1 117 ? -12.474 -13.396 -1.269 1.00 89.50 117 LEU A CA 1
ATOM 821 C C . LEU A 1 117 ? -13.418 -14.477 -1.822 1.00 89.50 117 LEU A C 1
ATOM 823 O O . LEU A 1 117 ? -13.114 -15.662 -1.710 1.00 89.50 117 LEU A O 1
ATOM 827 N N . ALA A 1 118 ? -14.571 -14.094 -2.370 1.00 89.38 118 ALA A N 1
ATOM 828 C CA . ALA A 1 118 ? -15.536 -15.030 -2.925 1.00 89.38 118 ALA A CA 1
ATOM 829 C C . ALA A 1 118 ? -14.918 -15.833 -4.085 1.00 89.38 118 ALA A C 1
ATOM 831 O O . ALA A 1 118 ? -14.125 -15.275 -4.849 1.00 89.38 118 ALA A O 1
ATOM 832 N N . PRO A 1 119 ? -15.336 -17.097 -4.284 1.00 86.56 119 PRO A N 1
ATOM 833 C CA . PRO A 1 119 ? -14.876 -17.914 -5.400 1.00 86.56 119 PRO A CA 1
ATOM 834 C C . PRO A 1 119 ? -15.070 -17.221 -6.756 1.00 86.56 119 PRO A C 1
ATOM 836 O O . PRO A 1 119 ? -16.167 -16.763 -7.087 1.00 86.56 119 PRO A O 1
ATOM 839 N N . GLY A 1 120 ? -14.004 -17.131 -7.553 1.00 84.19 120 GLY A N 1
ATOM 840 C CA . GLY A 1 120 ? -13.991 -16.412 -8.835 1.00 84.19 120 GLY A CA 1
ATOM 841 C C . GLY A 1 120 ? -14.014 -14.880 -8.708 1.00 84.19 120 GLY A C 1
ATOM 842 O O . GLY A 1 120 ? -14.210 -14.167 -9.708 1.00 84.19 120 GLY A O 1
ATOM 843 N N . GLY A 1 121 ? -13.828 -14.374 -7.490 1.00 88.94 121 GLY A N 1
ATOM 844 C CA . GLY A 1 121 ? -13.713 -12.966 -7.155 1.00 88.94 121 GLY A CA 1
ATOM 845 C C . GLY A 1 121 ? -12.396 -12.334 -7.626 1.00 88.94 121 GLY A C 1
ATOM 846 O O . GLY A 1 121 ? -11.562 -12.975 -8.267 1.00 88.94 121 GLY A O 1
ATOM 847 N N . PRO A 1 122 ? -12.203 -11.035 -7.349 1.00 91.44 122 PRO A N 1
ATOM 848 C CA . PRO A 1 122 ? -10.996 -10.302 -7.710 1.00 91.44 122 PRO A CA 1
ATOM 849 C C . PRO A 1 122 ? -9.691 -10.945 -7.230 1.00 91.44 122 PRO A C 1
ATOM 851 O O . PRO A 1 122 ? -8.752 -10.988 -8.021 1.00 91.44 122 PRO A O 1
ATOM 854 N N . LEU A 1 123 ? -9.623 -11.442 -5.983 1.00 90.56 123 LEU A N 1
ATOM 855 C CA . LEU A 1 123 ? -8.415 -12.117 -5.487 1.00 90.56 123 LEU A CA 1
ATOM 856 C C . LEU A 1 123 ? -8.153 -13.398 -6.277 1.00 90.56 123 LEU A C 1
ATOM 858 O O . LEU A 1 123 ? -7.061 -13.552 -6.810 1.00 90.56 123 LEU A O 1
ATOM 862 N N . ASP A 1 124 ? -9.160 -14.255 -6.448 1.00 89.12 124 ASP A N 1
ATOM 863 C CA . ASP A 1 124 ? -9.018 -15.491 -7.225 1.00 89.12 124 ASP A CA 1
ATOM 864 C C . ASP A 1 124 ? -8.537 -15.231 -8.654 1.00 89.12 124 ASP A C 1
ATOM 866 O O . ASP A 1 124 ? -7.642 -15.911 -9.134 1.00 89.12 124 ASP A O 1
ATOM 870 N N . ARG A 1 125 ? -9.073 -14.216 -9.342 1.00 88.44 125 ARG A N 1
ATOM 871 C CA . ARG A 1 125 ? -8.620 -13.855 -10.701 1.00 88.44 125 ARG A CA 1
ATOM 872 C C . ARG A 1 125 ? -7.201 -13.309 -10.725 1.00 88.44 125 ARG A C 1
ATOM 874 O O . ARG A 1 125 ? -6.507 -13.449 -11.727 1.00 88.44 125 ARG A O 1
ATOM 881 N N . LEU A 1 126 ? -6.806 -12.621 -9.659 1.00 91.31 126 LEU A N 1
ATOM 882 C CA . LEU A 1 126 ? -5.483 -12.038 -9.543 1.00 91.31 126 LEU A CA 1
ATOM 883 C C . LEU A 1 126 ? -4.423 -13.124 -9.310 1.00 91.31 126 LEU A C 1
ATOM 885 O O . LEU A 1 126 ? -3.346 -13.031 -9.894 1.00 91.31 126 LEU A O 1
ATOM 889 N N . LEU A 1 127 ? -4.755 -14.131 -8.495 1.00 89.62 127 LEU A N 1
ATOM 890 C CA . LEU A 1 127 ? -3.918 -15.285 -8.147 1.00 89.62 127 LEU A CA 1
ATOM 891 C C . LEU A 1 127 ? -4.123 -16.517 -9.048 1.00 89.62 127 LEU A C 1
ATOM 893 O O . LEU A 1 127 ? -3.482 -17.538 -8.817 1.00 89.62 127 LEU A O 1
ATOM 897 N N . ALA A 1 128 ? -5.016 -16.449 -10.036 1.00 88.81 128 ALA A N 1
ATOM 898 C CA . ALA A 1 128 ? -5.230 -17.532 -10.990 1.00 88.81 128 ALA A CA 1
ATOM 899 C C . ALA A 1 128 ? -3.949 -17.843 -11.779 1.00 88.81 128 ALA A C 1
ATOM 901 O O . ALA A 1 128 ? -3.109 -16.963 -11.971 1.00 88.81 128 ALA A O 1
ATOM 902 N N . GLU A 1 129 ? -3.855 -19.076 -12.277 1.00 83.94 129 GLU A N 1
ATOM 903 C CA . GLU A 1 129 ? -2.819 -19.493 -13.226 1.00 83.94 129 GLU A CA 1
ATOM 904 C C . GLU A 1 129 ? -2.906 -18.619 -14.494 1.00 83.94 129 GLU A C 1
ATOM 906 O O . GLU A 1 129 ? -4.005 -18.356 -14.995 1.00 83.94 129 GLU A O 1
ATOM 911 N N . ASP A 1 130 ? -1.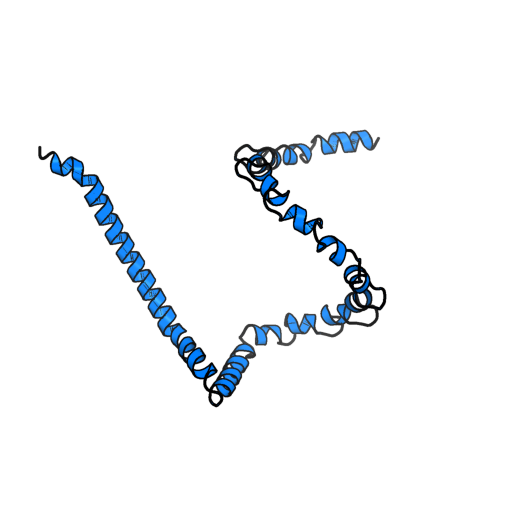771 -18.082 -14.950 1.00 82.06 130 ASP A N 1
ATOM 912 C CA . ASP A 1 130 ? -1.667 -17.028 -15.979 1.00 82.06 130 ASP A CA 1
ATOM 913 C C . ASP A 1 130 ? -2.360 -15.697 -15.610 1.00 82.06 130 ASP A C 1
ATOM 915 O O . ASP A 1 130 ? -2.623 -14.827 -16.458 1.00 82.06 130 AS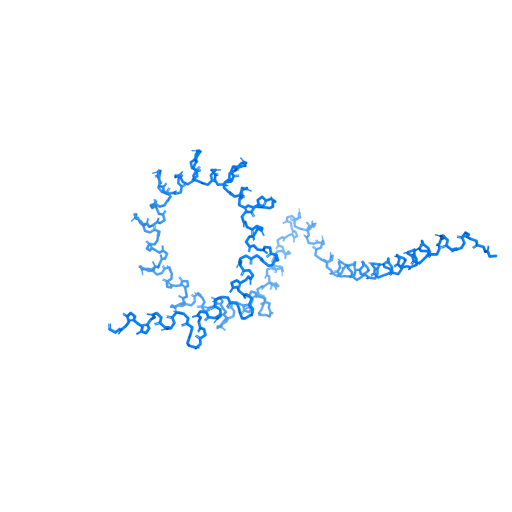P A O 1
ATOM 919 N N . GLY A 1 131 ? -2.643 -15.502 -14.324 1.00 86.94 131 GLY A N 1
ATOM 920 C CA . GLY A 1 131 ? -3.257 -14.303 -13.779 1.00 86.94 131 GLY A CA 1
ATOM 921 C C . GLY A 1 131 ? -2.361 -13.065 -13.909 1.00 86.94 131 GLY A C 1
ATOM 922 O O . GLY A 1 131 ? -1.164 -13.153 -14.197 1.00 86.94 131 GLY A O 1
ATOM 923 N N . PRO A 1 132 ? -2.908 -11.858 -13.686 1.00 90.69 132 PRO A N 1
ATOM 924 C CA . PRO A 1 132 ? -2.136 -10.626 -13.788 1.00 90.69 132 PRO A CA 1
ATOM 925 C C . PRO A 1 132 ? -0.923 -10.586 -12.853 1.00 90.69 132 PRO A C 1
ATOM 927 O O . PRO A 1 132 ? 0.108 -10.065 -13.269 1.00 90.69 132 PRO A O 1
ATOM 930 N N . LEU A 1 133 ? -1.018 -11.129 -11.627 1.00 89.88 133 LEU A N 1
ATOM 931 C CA . LEU A 1 133 ? 0.143 -11.206 -10.730 1.00 89.88 133 LEU A CA 1
ATOM 932 C C . LEU A 1 133 ? 1.205 -12.147 -11.284 1.00 89.88 133 LEU A C 1
ATOM 934 O O . LEU A 1 133 ? 2.368 -11.764 -11.338 1.00 89.88 133 LEU A O 1
ATOM 938 N N . GLU A 1 134 ? 0.818 -13.338 -11.731 1.00 86.94 134 GLU A N 1
ATOM 939 C CA . GLU A 1 134 ? 1.772 -14.292 -12.289 1.00 86.94 134 GLU A CA 1
ATOM 940 C C . GLU A 1 134 ? 2.450 -13.719 -13.535 1.00 86.94 134 GLU A C 1
ATOM 942 O O . GLU A 1 134 ? 3.667 -13.708 -13.609 1.00 86.94 134 GLU A O 1
ATOM 947 N N . ARG A 1 135 ? 1.716 -13.088 -14.456 1.00 87.50 135 ARG A N 1
ATOM 948 C CA . ARG A 1 135 ? 2.302 -12.420 -15.636 1.00 87.50 135 ARG A CA 1
ATOM 949 C C . ARG A 1 135 ? 3.186 -11.217 -15.295 1.00 87.50 135 ARG A C 1
ATOM 951 O O . ARG A 1 135 ? 4.080 -10.865 -16.069 1.00 87.50 135 ARG A O 1
ATOM 958 N N . LEU A 1 136 ? 2.902 -10.539 -14.185 1.00 91.56 136 LEU A N 1
ATOM 959 C CA . LEU A 1 136 ? 3.703 -9.422 -13.693 1.00 91.56 136 LEU A CA 1
ATOM 960 C C . LEU A 1 136 ? 5.034 -9.924 -13.111 1.00 91.56 136 LEU A C 1
ATOM 962 O O . LEU A 1 136 ? 6.058 -9.302 -13.392 1.00 91.56 136 LEU A O 1
ATOM 966 N N . LEU A 1 137 ? 5.001 -11.017 -12.336 1.00 89.81 137 LEU A N 1
ATOM 967 C CA . LEU A 1 137 ? 6.135 -11.597 -11.599 1.00 89.81 137 LEU A CA 1
ATOM 968 C C . LEU A 1 137 ? 6.867 -12.728 -12.343 1.00 89.81 137 LEU A C 1
ATOM 970 O O . LEU A 1 137 ? 7.926 -13.152 -11.888 1.00 89.81 137 LEU A O 1
ATOM 974 N N . ALA A 1 138 ? 6.313 -13.240 -13.440 1.00 89.62 138 ALA A N 1
ATOM 975 C CA . ALA A 1 138 ? 6.934 -14.277 -14.253 1.00 89.62 138 ALA A CA 1
ATOM 976 C C . ALA A 1 138 ? 8.266 -13.791 -14.824 1.00 89.62 138 ALA A C 1
ATOM 978 O O . ALA A 1 138 ? 8.445 -12.600 -15.088 1.00 89.62 138 ALA A O 1
ATOM 979 N N . GLU A 1 139 ? 9.169 -14.733 -15.080 1.00 84.69 139 GLU A N 1
ATOM 980 C CA . GLU A 1 139 ? 10.480 -14.433 -15.645 1.00 84.69 139 GLU A CA 1
ATOM 981 C C . GLU A 1 139 ? 10.345 -13.816 -17.049 1.00 84.69 139 GLU A C 1
ATOM 983 O O . GLU A 1 139 ? 9.674 -14.350 -17.938 1.00 84.69 139 GLU A O 1
ATOM 988 N N . GLY A 1 140 ? 10.931 -12.633 -17.243 1.00 83.50 140 GLY A N 1
ATOM 989 C CA . GLY A 1 140 ? 10.739 -11.811 -18.444 1.00 83.50 140 GLY A CA 1
ATOM 990 C C . GLY A 1 140 ? 9.371 -11.112 -18.528 1.00 83.50 140 GLY A C 1
ATOM 991 O O . GLY A 1 140 ? 9.006 -10.574 -19.588 1.00 83.50 140 GLY A O 1
ATOM 992 N N . GLY A 1 141 ? 8.618 -11.115 -17.429 1.00 87.75 141 GLY A N 1
ATOM 993 C CA . GLY A 1 141 ? 7.352 -10.421 -17.230 1.00 87.75 141 GLY A CA 1
ATOM 994 C C . GLY A 1 141 ? 7.504 -8.903 -17.158 1.00 87.75 141 GLY A C 1
ATOM 995 O O . GLY A 1 141 ? 8.552 -8.326 -17.454 1.00 87.75 141 GLY A O 1
ATOM 996 N N . LEU A 1 142 ? 6.418 -8.212 -16.812 1.00 90.00 142 LEU A N 1
ATOM 997 C CA . LEU A 1 142 ? 6.420 -6.745 -16.786 1.00 90.00 142 LEU A CA 1
ATOM 998 C C . LEU A 1 142 ? 7.361 -6.187 -15.719 1.00 90.00 142 LEU A C 1
ATOM 1000 O O . LEU A 1 142 ? 8.060 -5.219 -16.009 1.00 90.00 142 LEU A O 1
ATOM 1004 N N . LEU A 1 143 ? 7.390 -6.780 -14.519 1.00 90.00 143 LEU A N 1
ATOM 1005 C CA . LEU A 1 143 ? 8.258 -6.302 -13.448 1.00 90.00 143 LEU A CA 1
ATOM 1006 C C . LEU A 1 143 ? 9.723 -6.424 -13.866 1.00 90.00 143 LEU A C 1
ATOM 1008 O O . LEU A 1 143 ? 10.422 -5.417 -13.851 1.00 90.00 143 LEU A O 1
ATOM 1012 N N . ASP A 1 144 ? 10.125 -7.591 -14.372 1.00 89.81 144 ASP A N 1
ATOM 1013 C CA . ASP A 1 144 ? 11.472 -7.838 -14.897 1.00 89.81 144 ASP A CA 1
ATOM 1014 C C . ASP A 1 144 ? 11.864 -6.862 -16.006 1.00 89.81 144 ASP A C 1
ATOM 1016 O O . ASP A 1 144 ? 12.965 -6.327 -16.002 1.00 89.81 144 ASP A O 1
ATOM 1020 N N . ARG A 1 145 ? 10.973 -6.571 -16.961 1.00 88.81 145 ARG A N 1
ATOM 1021 C CA . ARG A 1 145 ? 11.272 -5.611 -18.042 1.00 88.81 145 ARG A CA 1
ATOM 1022 C C . ARG A 1 145 ? 11.447 -4.191 -17.529 1.00 88.81 145 ARG A C 1
ATOM 1024 O O . ARG A 1 145 ? 12.244 -3.434 -18.078 1.00 88.81 145 ARG A O 1
ATOM 1031 N N . ILE A 1 146 ? 10.653 -3.816 -16.533 1.00 91.44 146 ILE A N 1
ATOM 1032 C CA . ILE A 1 146 ? 10.640 -2.480 -15.947 1.00 91.44 146 ILE A CA 1
ATOM 1033 C C . ILE A 1 146 ? 11.889 -2.267 -15.074 1.00 91.44 146 ILE A C 1
ATOM 1035 O O . ILE A 1 146 ? 12.456 -1.171 -15.107 1.00 91.44 146 ILE A O 1
ATOM 1039 N N . THR A 1 147 ? 12.337 -3.300 -14.351 1.00 89.31 147 THR A N 1
ATOM 1040 C CA . THR A 1 147 ? 13.506 -3.288 -13.449 1.00 89.31 147 THR A CA 1
ATOM 1041 C C . THR A 1 147 ? 14.802 -3.800 -14.086 1.00 89.31 147 THR A C 1
ATOM 1043 O O . THR A 1 147 ? 15.846 -3.755 -13.438 1.00 89.31 147 THR A O 1
ATOM 1046 N N . ALA A 1 148 ? 14.763 -4.266 -15.338 1.00 90.69 148 ALA A N 1
ATOM 1047 C CA . ALA A 1 148 ? 15.938 -4.722 -16.075 1.00 90.69 148 ALA A CA 1
ATOM 1048 C C . ALA A 1 148 ? 17.037 -3.651 -16.132 1.00 90.69 148 ALA A C 1
ATOM 1050 O O . ALA A 1 148 ? 16.763 -2.450 -16.120 1.00 90.69 148 ALA A O 1
ATOM 1051 N N . THR A 1 149 ? 18.288 -4.091 -16.280 1.00 86.62 149 THR A N 1
ATOM 1052 C CA . THR A 1 149 ? 19.429 -3.195 -16.508 1.00 86.62 149 THR A CA 1
ATOM 1053 C C . THR A 1 149 ? 19.244 -2.404 -17.805 1.00 86.62 149 THR A C 1
ATOM 1055 O O . THR A 1 149 ? 18.970 -2.981 -18.860 1.00 86.62 149 THR A O 1
ATOM 1058 N N . ASN A 1 150 ? 19.410 -1.083 -17.740 1.00 83.75 150 ASN A N 1
ATOM 1059 C CA . ASN A 1 150 ? 19.027 -0.103 -18.766 1.00 83.75 150 ASN A CA 1
ATOM 1060 C C . ASN A 1 150 ? 17.524 -0.096 -19.103 1.00 83.75 150 ASN A C 1
ATOM 1062 O O . ASN A 1 150 ? 17.109 0.398 -20.158 1.00 83.75 150 ASN A O 1
ATOM 1066 N N . GLY A 1 151 ? 16.703 -0.651 -18.216 1.00 87.88 151 GLY A N 1
ATOM 1067 C CA . GLY A 1 151 ? 15.258 -0.705 -18.339 1.00 87.88 151 GLY A CA 1
ATOM 1068 C C . GLY A 1 151 ? 14.597 0.660 -18.132 1.00 87.88 151 GLY A C 1
ATOM 1069 O O . GLY A 1 151 ? 15.255 1.655 -17.810 1.00 87.88 151 GLY A O 1
ATOM 1070 N N . PRO A 1 152 ? 13.272 0.739 -18.323 1.00 91.56 152 PRO A N 1
ATOM 1071 C CA . PRO A 1 152 ? 12.510 1.972 -18.183 1.00 91.56 152 PRO A CA 1
ATOM 1072 C C . PRO A 1 152 ? 12.715 2.670 -16.838 1.00 91.56 152 PRO A C 1
ATOM 1074 O O . PRO A 1 152 ? 12.906 3.883 -16.842 1.00 91.56 152 PRO A O 1
ATOM 1077 N N . LEU A 1 153 ? 12.714 1.941 -15.710 1.00 90.19 153 LEU A N 1
ATOM 1078 C CA . LEU A 1 153 ? 12.931 2.571 -14.403 1.00 90.19 153 LEU A CA 1
ATOM 1079 C C . LEU A 1 153 ? 14.322 3.167 -14.295 1.00 90.19 153 LEU A C 1
ATOM 1081 O O . LEU A 1 153 ? 14.431 4.339 -13.962 1.00 90.19 153 LEU A O 1
ATOM 1085 N N . GLU A 1 154 ? 15.362 2.404 -14.633 1.00 88.38 154 GLU A N 1
ATOM 1086 C CA . GLU A 1 154 ? 16.735 2.900 -14.553 1.00 88.38 154 GLU A CA 1
ATOM 1087 C C . GLU A 1 154 ? 16.935 4.120 -15.454 1.00 88.38 154 GLU A C 1
ATOM 1089 O O . GLU A 1 154 ? 17.523 5.101 -15.024 1.00 88.38 154 GLU A O 1
ATOM 1094 N N . ARG A 1 155 ? 16.370 4.129 -16.669 1.00 89.00 155 ARG A N 1
ATOM 1095 C CA . ARG A 1 155 ? 16.420 5.296 -17.565 1.00 89.00 155 ARG A CA 1
ATOM 1096 C C . ARG A 1 155 ? 15.653 6.502 -17.029 1.00 89.00 155 ARG A C 1
ATOM 1098 O O . ARG A 1 155 ? 16.056 7.633 -17.286 1.00 89.00 155 ARG A O 1
ATOM 1105 N N . LEU A 1 156 ? 14.539 6.274 -16.335 1.00 90.56 156 LEU A N 1
ATOM 1106 C CA . LEU A 1 156 ? 13.745 7.333 -15.716 1.00 90.56 156 LEU A CA 1
ATOM 1107 C C . LEU A 1 156 ? 14.466 7.944 -14.511 1.00 90.56 156 LEU A C 1
ATOM 1109 O O . LEU A 1 156 ? 14.433 9.163 -14.359 1.00 90.56 156 LEU A O 1
ATOM 1113 N N . THR A 1 157 ? 15.118 7.113 -13.692 1.00 88.19 157 THR A N 1
ATOM 1114 C CA . THR A 1 157 ? 15.819 7.503 -12.457 1.00 88.19 157 THR A CA 1
ATOM 1115 C C . THR A 1 157 ? 17.319 7.739 -12.643 1.00 88.19 157 THR A C 1
ATOM 1117 O O . THR A 1 157 ? 18.016 7.997 -11.664 1.00 88.19 157 THR A O 1
ATOM 1120 N N . ALA A 1 158 ? 17.839 7.593 -13.863 1.00 88.06 158 ALA A N 1
ATOM 1121 C CA . ALA A 1 158 ? 19.240 7.837 -14.177 1.00 88.06 158 ALA A CA 1
ATOM 1122 C C . ALA A 1 158 ? 19.612 9.292 -13.897 1.00 88.06 158 ALA A C 1
ATOM 1124 O O . ALA A 1 158 ? 18.759 10.182 -13.913 1.00 88.06 158 ALA A O 1
ATOM 1125 N N . LYS A 1 159 ? 20.914 9.522 -13.712 1.00 84.00 159 LYS A N 1
ATOM 1126 C CA . LYS A 1 159 ? 21.458 10.872 -13.648 1.00 84.00 159 LYS A CA 1
ATOM 1127 C C . LYS A 1 159 ? 21.171 11.613 -14.959 1.00 84.00 159 LYS A C 1
ATOM 1129 O O . LYS A 1 159 ? 21.416 11.056 -16.028 1.00 84.00 159 LYS A O 1
ATOM 1134 N N . ASP A 1 160 ? 20.636 12.826 -14.863 1.00 83.06 160 ASP A N 1
ATOM 1135 C CA . ASP A 1 160 ? 20.092 13.622 -15.974 1.00 83.06 160 ASP A CA 1
ATOM 1136 C C . ASP A 1 160 ? 18.903 12.947 -16.695 1.00 83.06 160 ASP A C 1
ATOM 1138 O O . ASP A 1 160 ? 18.542 13.293 -17.823 1.00 83.06 160 ASP A O 1
ATOM 1142 N N . GLY A 1 161 ? 18.274 11.968 -16.041 1.00 86.56 161 GLY A N 1
ATOM 1143 C CA . GLY A 1 161 ? 17.088 11.280 -16.525 1.00 86.56 161 GLY A CA 1
ATOM 1144 C C . GLY A 1 161 ? 15.837 12.165 -16.465 1.00 86.56 161 GLY A C 1
ATOM 1145 O O . GLY A 1 161 ? 15.819 13.197 -15.790 1.00 86.56 161 GLY A O 1
ATOM 1146 N N . PRO A 1 162 ? 14.745 11.764 -17.140 1.00 89.88 162 PRO A N 1
ATOM 1147 C CA . PRO A 1 162 ? 13.509 12.540 -17.179 1.00 89.88 162 PRO A CA 1
ATOM 1148 C C . PRO A 1 162 ? 12.973 12.910 -15.796 1.00 89.88 162 PRO A C 1
ATOM 1150 O O . PRO A 1 162 ? 12.526 14.039 -15.616 1.00 89.88 162 PRO A O 1
ATOM 1153 N N . LEU A 1 163 ? 13.035 12.000 -14.814 1.00 88.12 163 LEU A N 1
ATOM 1154 C CA . LEU A 1 163 ? 12.556 12.311 -13.467 1.00 88.12 163 LEU A CA 1
ATOM 1155 C C . LEU A 1 163 ? 13.434 13.362 -12.791 1.00 88.12 163 LEU A C 1
ATOM 1157 O O . LEU A 1 163 ? 12.889 14.307 -12.238 1.00 88.12 163 LEU A O 1
ATOM 1161 N N . GLU A 1 164 ? 14.760 13.272 -12.906 1.00 86.31 164 GLU A N 1
ATOM 1162 C CA . GLU A 1 164 ? 15.655 14.289 -12.345 1.00 86.31 164 GLU A CA 1
ATOM 1163 C C . GLU A 1 164 ? 15.452 15.653 -13.015 1.00 86.31 164 GLU A C 1
ATOM 1165 O O . GLU A 1 164 ? 15.392 16.664 -12.326 1.00 86.31 164 GLU A O 1
ATOM 1170 N N . VAL A 1 165 ? 15.255 15.712 -14.335 1.00 86.31 165 VAL A N 1
ATOM 1171 C CA . VAL A 1 165 ? 14.967 16.972 -15.050 1.00 86.31 165 VAL A CA 1
ATOM 1172 C C . VAL A 1 165 ? 13.628 17.584 -14.620 1.00 86.31 165 VAL A C 1
ATOM 1174 O O . VAL A 1 165 ? 13.496 18.809 -14.535 1.00 86.31 165 VAL A O 1
ATOM 1177 N N . LEU A 1 166 ? 12.630 16.746 -14.337 1.00 87.75 166 LEU A N 1
ATOM 1178 C CA . LEU A 1 166 ? 11.327 17.185 -13.847 1.00 87.75 166 LEU A CA 1
ATOM 1179 C C . LEU A 1 166 ? 11.400 17.687 -12.395 1.00 87.75 166 LEU A C 1
ATOM 1181 O O . LEU A 1 166 ? 10.767 18.701 -12.097 1.00 87.75 166 LEU A O 1
ATOM 1185 N N . THR A 1 167 ? 12.152 17.008 -11.517 1.00 86.25 167 THR A N 1
ATOM 1186 C CA . THR A 1 167 ? 12.143 17.229 -10.055 1.00 86.25 167 THR A CA 1
ATOM 1187 C C . THR A 1 167 ? 13.350 17.984 -9.496 1.00 86.25 167 THR A C 1
ATOM 1189 O O . THR A 1 167 ? 13.373 18.263 -8.299 1.00 86.25 167 THR A O 1
ATOM 1192 N N . ARG A 1 168 ? 14.381 18.280 -10.298 1.00 85.44 168 ARG A N 1
ATOM 1193 C CA . ARG A 1 168 ? 15.518 19.114 -9.870 1.00 85.44 168 ARG A CA 1
ATOM 1194 C C . ARG A 1 168 ? 15.051 20.516 -9.485 1.00 85.44 1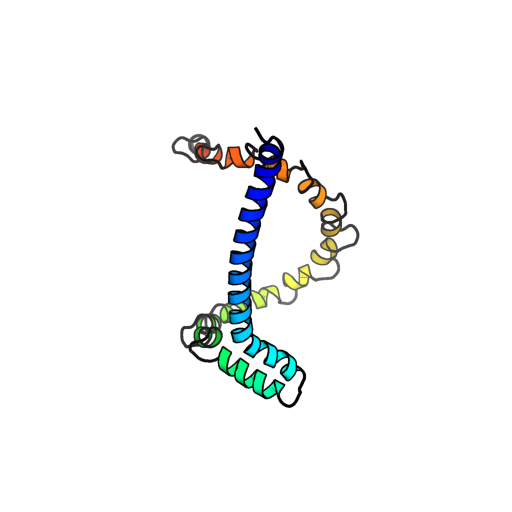68 ARG A C 1
ATOM 1196 O O . ARG A 1 168 ? 14.006 20.973 -9.937 1.00 85.44 168 ARG A O 1
ATOM 1203 N N . GLN A 1 169 ? 15.890 21.214 -8.727 1.00 82.00 169 GLN A N 1
ATOM 1204 C CA . GLN A 1 169 ? 15.732 22.645 -8.487 1.00 82.00 169 GLN A CA 1
ATOM 1205 C C . GLN A 1 169 ? 15.751 23.409 -9.826 1.00 82.00 169 GLN A C 1
ATOM 1207 O O . GLN A 1 169 ? 16.603 23.140 -10.685 1.00 82.00 169 GLN A O 1
ATOM 1212 N N . ASP A 1 170 ? 14.779 24.299 -10.023 1.00 79.69 170 ASP A N 1
ATOM 1213 C CA . ASP A 1 170 ? 14.428 24.953 -11.295 1.00 79.69 170 ASP A CA 1
ATOM 1214 C C . ASP A 1 170 ? 13.988 23.974 -12.403 1.00 79.69 170 ASP A C 1
ATOM 1216 O O . ASP A 1 170 ? 14.106 24.249 -13.605 1.00 79.69 170 ASP A O 1
ATOM 1220 N N . GLY A 1 171 ? 13.523 22.790 -12.009 1.00 83.31 171 GLY A N 1
ATOM 1221 C CA . GLY A 1 171 ? 13.005 21.756 -12.896 1.00 83.31 171 GLY A CA 1
ATOM 1222 C C . GLY A 1 171 ? 11.680 22.149 -13.541 1.00 83.31 171 GLY A C 1
ATOM 1223 O O . GLY A 1 171 ? 11.062 23.163 -13.217 1.00 83.31 171 GLY A O 1
ATOM 1224 N N . LEU A 1 172 ? 11.216 21.329 -14.482 1.00 84.19 172 LEU A N 1
ATOM 1225 C CA . LEU A 1 172 ? 9.974 21.611 -15.210 1.00 84.19 172 LEU A CA 1
ATOM 1226 C C . LEU A 1 172 ? 8.750 21.682 -14.290 1.00 84.19 172 LEU A C 1
ATOM 1228 O O . LEU A 1 172 ? 7.880 22.509 -14.539 1.00 84.19 172 LEU A O 1
ATOM 1232 N N . ILE A 1 173 ? 8.687 20.859 -13.236 1.00 86.25 173 ILE A N 1
ATOM 1233 C CA . ILE A 1 173 ? 7.575 20.904 -12.277 1.00 86.25 173 ILE A CA 1
ATOM 1234 C C . ILE A 1 173 ? 7.590 22.235 -11.526 1.00 86.25 173 ILE A C 1
ATOM 1236 O O . ILE A 1 173 ? 6.561 22.896 -11.462 1.00 86.25 173 ILE A O 1
ATOM 1240 N N . GLU A 1 174 ? 8.752 22.666 -11.032 1.00 84.44 174 GLU A N 1
ATOM 1241 C CA . GLU A 1 174 ? 8.903 23.934 -10.310 1.00 84.44 174 GLU A CA 1
ATOM 1242 C C . GLU A 1 174 ? 8.580 25.137 -11.208 1.00 84.44 174 GLU A C 1
ATOM 1244 O O . GLU A 1 174 ? 7.827 26.017 -10.814 1.00 84.44 174 GLU A O 1
ATOM 1249 N N . ARG A 1 175 ? 9.035 25.134 -12.467 1.00 83.25 175 ARG A N 1
ATOM 1250 C CA . ARG A 1 175 ? 8.697 26.175 -13.455 1.00 83.25 175 ARG A CA 1
ATOM 1251 C C . ARG A 1 175 ? 7.226 26.179 -13.859 1.00 83.25 175 ARG A C 1
ATOM 1253 O O . ARG A 1 175 ? 6.712 27.216 -14.265 1.00 83.25 175 ARG A O 1
ATOM 1260 N N . ALA A 1 176 ? 6.570 25.025 -13.806 1.00 83.50 176 ALA A N 1
ATOM 1261 C CA . ALA A 1 176 ? 5.159 24.910 -14.131 1.00 83.50 176 ALA A CA 1
ATOM 1262 C C . ALA A 1 176 ? 4.258 25.442 -13.009 1.00 83.50 176 ALA A C 1
ATOM 1264 O O . ALA A 1 176 ? 3.211 26.001 -13.323 1.00 83.50 176 ALA A O 1
ATOM 1265 N N . ILE A 1 177 ? 4.675 25.291 -11.744 1.00 84.94 177 ILE A N 1
ATOM 1266 C CA . ILE A 1 177 ? 3.951 25.764 -10.547 1.00 84.94 177 ILE A CA 1
ATOM 1267 C C . ILE A 1 177 ? 4.418 27.134 -10.031 1.00 84.94 177 ILE A C 1
ATOM 1269 O O . ILE A 1 177 ? 3.789 27.678 -9.128 1.00 84.94 177 ILE A O 1
ATOM 1273 N N . ALA A 1 178 ? 5.534 27.663 -10.543 1.00 83.69 178 ALA A N 1
ATOM 1274 C CA . ALA A 1 178 ? 6.027 28.994 -10.204 1.00 83.69 178 ALA A CA 1
ATOM 1275 C C . ALA A 1 178 ? 5.024 30.084 -10.612 1.00 83.69 178 ALA A C 1
ATOM 1277 O O . ALA A 1 178 ? 4.196 29.879 -11.495 1.00 83.69 178 ALA A O 1
ATOM 1278 N N . GLU A 1 179 ? 5.135 31.254 -9.988 1.00 75.19 179 GLU A N 1
ATOM 1279 C CA . GLU A 1 179 ? 4.294 32.422 -10.266 1.00 75.19 179 GLU A CA 1
ATOM 1280 C C . GLU A 1 179 ? 4.489 32.883 -11.729 1.00 75.19 179 GLU A C 1
ATOM 1282 O O . GLU A 1 179 ? 5.612 33.187 -12.147 1.00 75.19 179 GLU A O 1
ATOM 1287 N N . ASN A 1 180 ? 3.408 32.929 -12.517 1.00 73.00 180 ASN A N 1
ATOM 1288 C CA . ASN A 1 180 ? 3.382 33.036 -13.993 1.00 73.00 180 ASN A CA 1
ATOM 1289 C C . ASN A 1 180 ? 3.872 31.787 -14.752 1.00 73.00 180 ASN A C 1
ATOM 1291 O O . ASN A 1 180 ? 4.334 31.871 -15.895 1.00 73.00 180 ASN A O 1
ATOM 1295 N N . GLY A 1 181 ? 3.805 30.621 -14.122 1.00 79.94 181 GLY A N 1
ATOM 1296 C CA . GLY A 1 181 ? 4.101 29.340 -14.744 1.00 79.94 181 GLY A CA 1
ATOM 1297 C C . GLY A 1 181 ? 3.038 28.923 -15.762 1.00 79.94 181 GLY A C 1
ATOM 1298 O O . GLY A 1 181 ? 1.916 29.423 -15.780 1.00 79.94 181 GLY A O 1
ATOM 1299 N N . ILE A 1 182 ? 3.389 27.941 -16.593 1.00 81.31 182 ILE A N 1
ATOM 1300 C CA . ILE A 1 182 ? 2.515 27.393 -17.648 1.00 81.31 182 ILE A CA 1
ATOM 1301 C C . ILE A 1 182 ? 1.170 26.868 -17.120 1.00 81.31 182 ILE A C 1
ATOM 1303 O O . ILE A 1 182 ? 0.180 26.916 -17.845 1.00 81.31 182 ILE A O 1
ATOM 1307 N N . LEU A 1 183 ? 1.111 26.371 -15.878 1.00 79.25 183 LEU A N 1
ATOM 1308 C CA . LEU A 1 183 ? -0.154 25.919 -15.290 1.00 79.25 183 LEU A CA 1
ATOM 1309 C C . LEU A 1 183 ? -1.049 27.096 -14.901 1.00 79.25 183 LEU A C 1
ATOM 1311 O O . LEU A 1 183 ? -2.250 27.026 -15.120 1.00 79.25 183 LEU A O 1
ATOM 1315 N N . GLU A 1 184 ? -0.480 28.176 -14.370 1.00 76.88 184 GLU A N 1
ATOM 1316 C CA . GLU A 1 184 ? -1.234 29.370 -13.985 1.00 76.88 184 GLU A CA 1
ATOM 1317 C C . GLU A 1 184 ? -1.743 30.131 -15.213 1.00 76.88 184 GLU A C 1
ATOM 1319 O O . GLU A 1 184 ? -2.902 30.533 -15.234 1.00 76.88 184 GLU A O 1
ATOM 1324 N N . THR A 1 185 ? -0.936 30.251 -16.274 1.00 75.06 185 THR A N 1
ATOM 1325 C CA . THR A 1 185 ? -1.371 30.890 -17.527 1.00 75.06 185 THR A CA 1
ATOM 1326 C C . THR A 1 185 ? -2.506 30.121 -18.192 1.00 75.06 185 THR A C 1
ATOM 1328 O O . THR A 1 185 ? -3.476 30.730 -18.626 1.00 75.06 185 THR A O 1
ATOM 1331 N N . MET A 1 186 ? -2.439 28.784 -18.211 1.00 76.38 186 MET A N 1
ATOM 1332 C CA . MET A 1 186 ? -3.526 27.965 -18.752 1.00 76.38 186 MET A CA 1
ATOM 1333 C C . MET A 1 186 ? -4.776 28.011 -17.872 1.00 76.38 186 MET A C 1
ATOM 1335 O O . MET A 1 186 ? -5.874 28.110 -18.402 1.00 76.38 186 MET A O 1
ATOM 1339 N N . LEU A 1 187 ? -4.638 27.979 -16.543 1.00 78.12 187 LEU A N 1
ATOM 1340 C CA . LEU A 1 187 ? -5.785 28.056 -15.632 1.00 78.12 187 LEU A CA 1
ATOM 1341 C C . LEU A 1 187 ? -6.445 29.448 -15.643 1.00 78.12 187 LEU A C 1
ATOM 1343 O O . LEU A 1 187 ? -7.645 29.557 -15.403 1.00 78.12 187 LEU A O 1
ATOM 1347 N N . ALA A 1 188 ? -5.673 30.498 -15.936 1.00 75.62 188 ALA A N 1
ATOM 1348 C CA . ALA A 1 188 ? -6.165 31.858 -16.133 1.00 75.62 188 ALA A CA 1
ATOM 1349 C C . ALA A 1 188 ? -6.798 32.075 -17.523 1.00 75.62 188 ALA A C 1
ATOM 1351 O O . ALA A 1 188 ? -7.732 32.867 -17.628 1.00 75.62 188 ALA A O 1
ATOM 1352 N N . GLU A 1 189 ? -6.332 31.382 -18.571 1.00 69.75 189 GLU A N 1
ATOM 1353 C CA . GLU A 1 189 ? -6.926 31.423 -19.920 1.00 69.75 189 GLU A CA 1
ATOM 1354 C C . GLU A 1 189 ? -8.198 30.563 -20.053 1.00 69.75 189 GLU A C 1
ATOM 1356 O O . GLU A 1 189 ? -9.146 31.011 -20.687 1.00 69.75 189 GLU A O 1
ATOM 1361 N N . ASP A 1 190 ? -8.264 29.376 -19.434 1.00 60.47 190 ASP A N 1
ATOM 1362 C CA . ASP A 1 190 ? -9.453 28.488 -19.454 1.00 60.47 190 ASP A CA 1
ATOM 1363 C C . ASP A 1 190 ? -10.529 28.888 -18.418 1.00 60.47 190 ASP A C 1
ATOM 1365 O O . ASP A 1 190 ? -11.608 28.296 -18.357 1.00 60.47 190 ASP A O 1
ATOM 1369 N N . GLY A 1 191 ? -10.233 29.878 -17.570 1.00 57.38 191 GLY A N 1
ATOM 1370 C CA . GLY A 1 191 ? -11.156 30.453 -16.587 1.00 57.38 191 GLY A CA 1
ATOM 1371 C C . GLY A 1 191 ? -11.912 31.702 -17.063 1.00 57.38 191 GLY A C 1
ATOM 1372 O O . GLY A 1 191 ? -12.598 32.316 -16.241 1.00 57.38 191 GLY A O 1
ATOM 1373 N N . ALA A 1 192 ? -11.769 32.094 -18.336 1.00 46.16 192 ALA A N 1
ATOM 1374 C CA . ALA A 1 192 ? -12.374 33.287 -18.943 1.00 46.16 192 ALA A CA 1
ATOM 1375 C C . ALA A 1 192 ? -13.568 32.967 -19.859 1.00 46.16 192 ALA A C 1
ATOM 1377 O O . ALA A 1 192 ? -13.479 32.017 -20.668 1.00 46.16 192 ALA A O 1
#

pLDDT: mean 76.96, std 12.45, r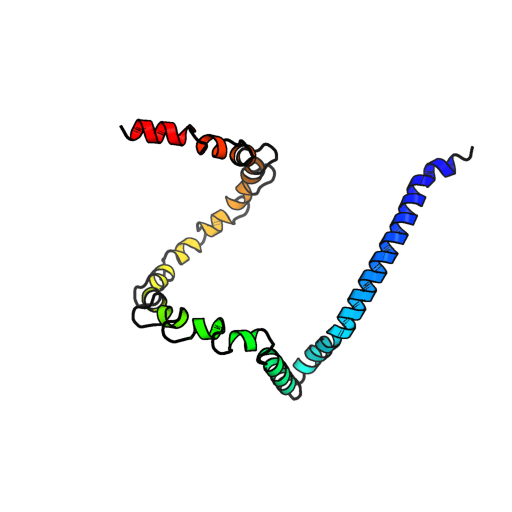ange [46.16, 92.25]

Radius of gyration: 31.32 Å; chains: 1; bounding box: 91×60×55 Å

Sequence (192 aa):
MNWVSAITLPARAGLAIAEQAIGVAEVALATTRMALATGASGTAGVASLANPRGGTMQLLTQLGQLTSDDRALGNALKEGGPLDRLLAQGGVVDRLTSEDGTLERLLSPGGPVERILAPGGPLDRLLAEDGPLERLLAEGGLLDRITATNGPLERLTAKDGPLEVLTRQDGLIERAIAENGILETMLAEDGA

Foldseek 3Di:
DPVVCVVCVVVVVVVVVVVVVVVVVVVVVVVVVVVVVVVCVCVVLVVQCVPPVRNVVVVVVVVVVCCPCVHDNNQQPDDVHVVCQCPPCVHVVNQCPDVVHVVCQQPPVVHVVCQCVPVVHVVCQCPDDVHPVCQCPPDVHVVCQCPPDVHVVCQCPPDVHVVCQQPPDVHLVCQQPPDVHPVVVVCVVVVD